Protein AF-A0A015LIG6-F1 (afdb_monomer)

Organism: Rhizophagus irregularis (strain DAOM 197198w) (NCBI:txid1432141)

Sequence (178 aa):
MSLPSVDDIKKGWKRDDIITFLQIEGLNLDLDKEDIGIIRNKKVSGKDFLSLTTEKLENYGLQPGPASRIAELVKEINGEQEQSISVESKNIYFQYYDSIVIPESYNSWTNFRELFSHFGTVFGLEGFIINYVFVIGKKKVDLTSKKDFIELVKQNRISVRNSVKILDVNGYGSHTEL

Structure (mmCIF, N/CA/C/O backbone):
data_AF-A0A015LIG6-F1
#
_entry.id   AF-A0A015LIG6-F1
#
loop_
_atom_site.group_PDB
_atom_site.id
_atom_site.type_symbol
_atom_site.label_atom_id
_atom_site.label_alt_id
_atom_site.label_comp_id
_atom_site.label_asym_id
_atom_site.label_entity_id
_atom_site.label_seq_id
_atom_site.pdbx_PDB_ins_code
_atom_site.Cartn_x
_atom_site.Cartn_y
_atom_site.Cartn_z
_atom_site.occupancy
_atom_site.B_iso_or_equiv
_atom_site.auth_seq_id
_atom_site.auth_comp_id
_atom_site.auth_asym_id
_atom_site.auth_atom_id
_atom_site.p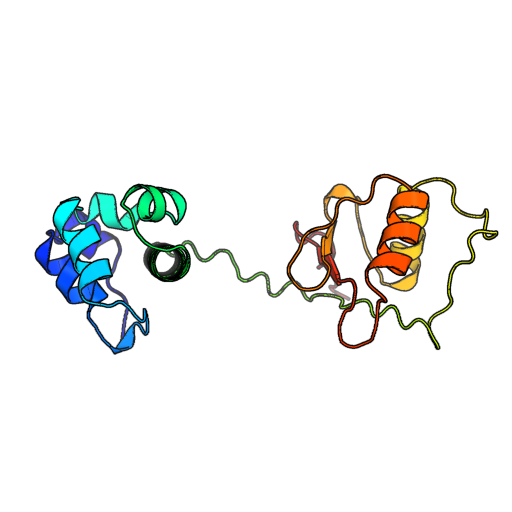dbx_PDB_model_num
ATOM 1 N N . MET A 1 1 ? -16.409 -13.174 -8.024 1.00 60.38 1 MET A N 1
ATOM 2 C CA . MET A 1 1 ? -17.327 -12.264 -7.304 1.00 60.38 1 MET A CA 1
ATOM 3 C C . MET A 1 1 ? -17.152 -10.872 -7.888 1.00 60.38 1 MET A C 1
ATOM 5 O O . MET A 1 1 ? -16.044 -10.573 -8.306 1.00 60.38 1 MET A O 1
ATOM 9 N N . SER A 1 2 ? -18.208 -10.063 -7.972 1.00 80.12 2 SER A N 1
ATOM 10 C CA . SER A 1 2 ? -18.113 -8.657 -8.389 1.00 80.12 2 SER A CA 1
ATOM 11 C C . SER A 1 2 ? -17.990 -7.748 -7.168 1.00 80.12 2 SER A C 1
ATOM 13 O O . SER A 1 2 ? -18.703 -7.960 -6.186 1.00 80.12 2 SER A O 1
ATOM 15 N N . LEU A 1 3 ? -17.123 -6.737 -7.239 1.00 90.12 3 LEU A N 1
ATOM 16 C CA . LEU A 1 3 ? -17.045 -5.703 -6.211 1.00 90.12 3 LEU A CA 1
ATOM 17 C C . LEU A 1 3 ? -18.316 -4.832 -6.206 1.00 90.12 3 LEU A C 1
ATOM 19 O O . LEU A 1 3 ? -18.928 -4.634 -7.260 1.00 90.12 3 LEU A O 1
ATOM 23 N N . PRO A 1 4 ? -18.736 -4.328 -5.033 1.00 91.75 4 PRO A N 1
ATOM 24 C CA . PRO A 1 4 ? -19.828 -3.361 -4.923 1.00 91.75 4 PRO A CA 1
ATOM 25 C C . PRO A 1 4 ? -19.457 -2.019 -5.567 1.00 91.75 4 PRO A C 1
ATOM 27 O O . PRO A 1 4 ? -18.284 -1.653 -5.632 1.00 91.75 4 PRO A O 1
ATOM 30 N N . SER A 1 5 ? -20.460 -1.248 -5.992 1.00 93.44 5 SER A N 1
ATOM 31 C CA . SER A 1 5 ? -20.213 0.105 -6.492 1.00 93.44 5 SER A CA 1
ATOM 32 C C . SER A 1 5 ? -19.936 1.090 -5.349 1.00 93.44 5 SER A C 1
ATOM 34 O O . SER A 1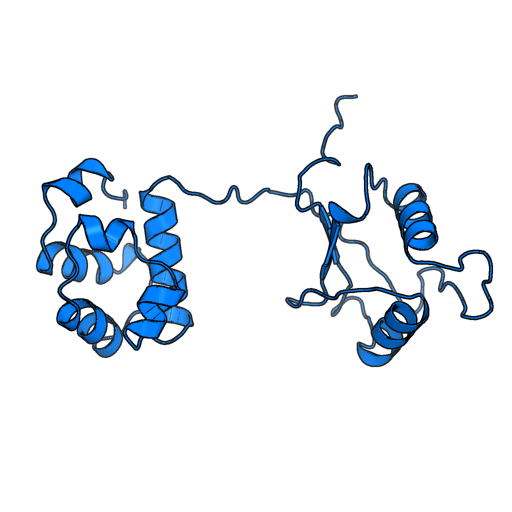 5 ? -20.445 0.952 -4.231 1.00 93.44 5 SER A O 1
ATOM 36 N N . VAL A 1 6 ? -19.170 2.142 -5.650 1.00 94.44 6 VAL A N 1
ATOM 37 C CA . VAL A 1 6 ? -18.902 3.253 -4.721 1.00 94.44 6 VAL A CA 1
ATOM 38 C C . VAL A 1 6 ? -20.202 3.885 -4.214 1.00 94.44 6 VAL A C 1
ATOM 40 O O . VAL A 1 6 ? -20.313 4.216 -3.032 1.00 94.44 6 VAL A O 1
ATOM 43 N N . ASP A 1 7 ? -21.200 4.047 -5.086 1.00 93.25 7 ASP A N 1
ATOM 44 C CA . ASP A 1 7 ? -22.492 4.634 -4.727 1.00 93.25 7 ASP A CA 1
ATOM 45 C C . ASP A 1 7 ? -23.264 3.773 -3.719 1.00 93.25 7 ASP A C 1
ATOM 47 O O . ASP A 1 7 ? -23.802 4.319 -2.747 1.00 93.25 7 ASP A O 1
ATOM 51 N N . ASP A 1 8 ? -23.266 2.448 -3.900 1.00 93.62 8 ASP A N 1
ATOM 52 C CA . ASP A 1 8 ? -23.931 1.509 -2.988 1.00 93.62 8 ASP A CA 1
ATOM 53 C C . ASP A 1 8 ? -23.300 1.554 -1.596 1.00 93.62 8 ASP A C 1
ATOM 55 O O . ASP A 1 8 ? -24.006 1.655 -0.588 1.00 93.62 8 ASP A O 1
ATOM 59 N N . ILE A 1 9 ? -21.965 1.568 -1.534 1.00 94.56 9 ILE A N 1
ATOM 60 C CA . ILE A 1 9 ? -21.232 1.675 -0.269 1.00 94.56 9 ILE A CA 1
ATOM 61 C C . ILE A 1 9 ? -21.524 3.018 0.403 1.00 94.56 9 ILE A C 1
ATOM 63 O O . ILE A 1 9 ? -21.902 3.082 1.575 1.00 94.56 9 ILE A O 1
ATOM 67 N N . LYS A 1 10 ? -21.377 4.118 -0.338 1.00 91.00 10 LYS A N 1
ATOM 68 C CA . LYS A 1 10 ? -21.471 5.481 0.198 1.00 91.00 10 LYS A CA 1
ATOM 69 C C . LYS A 1 10 ? -22.858 5.817 0.747 1.00 91.00 10 LYS A C 1
ATOM 71 O O . LYS A 1 10 ? -22.957 6.620 1.682 1.00 91.00 10 LYS A O 1
ATOM 76 N N . LYS A 1 11 ? -23.914 5.270 0.139 1.00 88.00 11 LYS A N 1
ATOM 77 C CA . LYS A 1 11 ? -25.316 5.554 0.490 1.00 88.00 11 LYS A CA 1
ATOM 78 C C . LYS A 1 11 ? -25.926 4.495 1.405 1.00 88.00 11 LYS A C 1
ATOM 80 O O . LYS A 1 11 ? -26.752 4.848 2.243 1.00 88.00 11 LYS A O 1
ATOM 85 N N . GLY A 1 12 ? -25.554 3.230 1.227 1.00 87.00 12 GLY A N 1
ATOM 86 C CA . GLY A 1 12 ? -26.249 2.099 1.838 1.00 87.00 12 GLY A CA 1
ATOM 87 C C . GLY A 1 12 ? -25.528 1.469 3.022 1.00 87.00 12 GLY A C 1
ATOM 88 O O . GLY A 1 12 ? -26.198 0.970 3.924 1.00 87.00 12 GLY A O 1
ATOM 89 N N . TRP A 1 13 ? -24.192 1.494 3.049 1.00 95.94 13 TRP A N 1
ATOM 90 C CA . TRP A 1 13 ? -23.455 0.650 3.987 1.00 95.94 13 TRP A CA 1
ATOM 91 C C . TRP A 1 13 ? -23.358 1.237 5.389 1.00 95.94 13 TRP A C 1
ATOM 93 O O . TRP A 1 13 ? -22.879 2.354 5.628 1.00 95.94 13 TRP A O 1
ATOM 103 N N . LYS A 1 14 ? -23.752 0.401 6.342 1.00 93.00 14 LYS A N 1
ATOM 104 C CA . LYS A 1 14 ? -23.513 0.551 7.770 1.00 93.00 14 LYS A CA 1
ATOM 105 C C . LYS A 1 14 ? -22.321 -0.312 8.175 1.00 93.00 14 LYS A C 1
ATOM 107 O O . LYS A 1 14 ? -21.756 -1.075 7.397 1.00 93.00 14 LYS A O 1
ATOM 112 N N . ARG A 1 15 ? -21.946 -0.195 9.446 1.00 93.31 15 ARG A N 1
ATOM 113 C CA . ARG A 1 15 ? -20.823 -0.935 10.029 1.00 93.31 15 ARG A CA 1
ATOM 114 C C . ARG A 1 15 ? -20.912 -2.441 9.776 1.00 93.31 15 ARG A C 1
ATOM 116 O O . ARG A 1 15 ? -19.912 -3.037 9.406 1.00 93.31 15 ARG A O 1
ATOM 123 N N . ASP A 1 16 ? -22.078 -3.046 9.989 1.00 94.88 16 ASP A N 1
ATOM 124 C CA . ASP A 1 16 ? -22.225 -4.499 9.852 1.00 94.88 16 ASP A CA 1
ATOM 125 C C . ASP A 1 16 ? -22.100 -4.961 8.392 1.00 94.88 16 ASP A C 1
ATOM 127 O O . ASP A 1 16 ? -21.577 -6.047 8.152 1.00 94.88 16 ASP A O 1
ATOM 131 N N . ASP A 1 17 ? -22.472 -4.114 7.426 1.00 96.06 17 ASP A N 1
ATOM 132 C CA . ASP A 1 17 ? -22.279 -4.384 5.996 1.00 96.06 17 ASP A CA 1
ATOM 133 C C . ASP A 1 17 ? -20.783 -4.425 5.647 1.00 96.06 17 ASP A C 1
ATOM 135 O O . ASP A 1 17 ? -20.326 -5.360 4.994 1.00 96.06 17 ASP A O 1
ATOM 139 N N . ILE A 1 18 ? -19.995 -3.477 6.174 1.00 96.62 18 ILE A N 1
ATOM 140 C CA . ILE A 1 18 ? -18.530 -3.443 6.003 1.00 96.62 18 ILE A CA 1
ATOM 141 C C . ILE A 1 18 ? -17.878 -4.688 6.608 1.00 96.62 18 ILE A C 1
ATOM 143 O O . ILE A 1 18 ? -17.029 -5.311 5.975 1.00 96.62 18 ILE A O 1
ATOM 147 N N . ILE A 1 19 ? -18.265 -5.063 7.832 1.00 97.06 19 ILE A N 1
ATOM 148 C CA . ILE A 1 19 ? -17.693 -6.240 8.499 1.00 97.06 19 ILE A CA 1
ATOM 149 C C . ILE A 1 19 ? -18.030 -7.515 7.728 1.00 97.06 19 ILE A C 1
ATOM 151 O O . ILE A 1 19 ? -17.143 -8.328 7.490 1.00 97.06 19 ILE A O 1
ATOM 155 N N . THR A 1 20 ? -19.284 -7.660 7.296 1.00 95.75 20 THR A N 1
ATOM 156 C CA . THR A 1 20 ? -19.722 -8.812 6.500 1.00 95.75 20 THR A CA 1
ATOM 157 C C . THR A 1 20 ? -18.947 -8.891 5.190 1.00 95.75 20 THR A C 1
ATOM 159 O O . THR A 1 20 ? -18.475 -9.962 4.825 1.00 95.75 20 THR A O 1
ATOM 162 N N . PHE A 1 21 ? -18.764 -7.756 4.512 1.00 95.81 21 PHE A N 1
ATOM 163 C CA . PHE A 1 21 ? -18.003 -7.685 3.273 1.00 95.81 21 PHE A CA 1
ATOM 164 C C . PHE A 1 21 ? -16.545 -8.118 3.459 1.00 95.81 21 PHE A C 1
ATOM 166 O O . PHE A 1 21 ? -16.087 -8.996 2.738 1.00 95.81 21 PHE A O 1
ATOM 173 N N . LEU A 1 22 ? -15.840 -7.582 4.460 1.00 95.38 22 LEU A N 1
ATOM 174 C CA . LEU A 1 22 ? -14.433 -7.919 4.730 1.00 95.38 22 LEU A CA 1
ATOM 175 C C . LEU A 1 22 ? -14.208 -9.393 5.113 1.00 95.38 22 LEU A C 1
ATOM 177 O O . LEU A 1 22 ? -13.085 -9.880 5.022 1.00 95.38 22 LEU A O 1
ATOM 181 N N . GLN A 1 23 ? -15.257 -10.102 5.536 1.00 93.88 23 GLN A N 1
ATOM 182 C CA . GLN A 1 23 ? -15.205 -11.524 5.892 1.00 93.88 23 GLN A CA 1
ATOM 183 C C . GLN A 1 23 ? -15.498 -12.465 4.718 1.00 93.88 23 GLN A C 1
ATOM 185 O O . GLN A 1 23 ? -15.468 -13.684 4.886 1.00 93.88 23 GLN A O 1
ATOM 190 N N . ILE A 1 24 ? -15.791 -11.935 3.5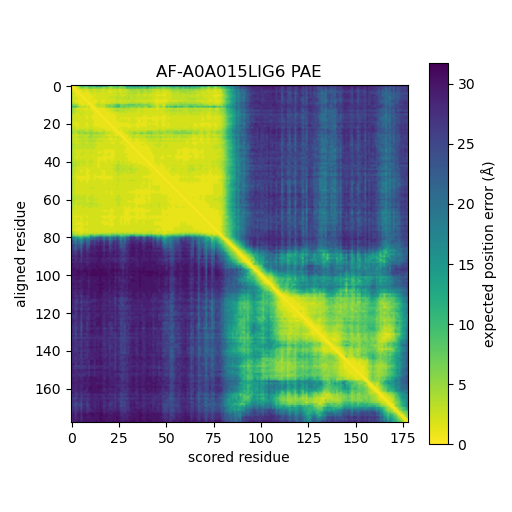31 1.00 92.44 24 ILE A N 1
ATOM 191 C CA . ILE A 1 24 ? -16.019 -12.758 2.348 1.00 92.44 24 ILE A CA 1
ATOM 192 C C . ILE A 1 24 ? -14.708 -13.439 1.932 1.00 92.44 24 ILE A C 1
ATOM 194 O O . ILE A 1 24 ? -13.755 -12.778 1.521 1.00 92.44 24 ILE A O 1
ATOM 198 N N . GLU A 1 25 ? -14.691 -14.775 1.943 1.00 81.00 25 GLU A N 1
ATOM 199 C CA . GLU A 1 25 ? -13.512 -15.585 1.586 1.00 81.00 25 GLU A CA 1
ATOM 200 C C . GLU A 1 25 ? -12.957 -15.262 0.190 1.00 81.00 25 GLU A C 1
ATOM 202 O O . GLU A 1 25 ? -11.747 -15.246 -0.021 1.00 81.00 25 GLU A O 1
ATOM 207 N N . GLY A 1 26 ? -13.836 -14.928 -0.761 1.00 82.69 26 GLY A N 1
ATOM 208 C CA . GLY A 1 26 ? -13.460 -14.575 -2.131 1.00 82.69 26 GLY A CA 1
ATOM 209 C C . GLY A 1 26 ? -12.620 -13.301 -2.278 1.00 82.69 26 GLY A C 1
ATOM 210 O O . GLY A 1 26 ? -12.094 -13.077 -3.365 1.00 82.69 26 GLY A O 1
ATOM 211 N N . LEU A 1 27 ? -12.483 -12.482 -1.228 1.00 86.75 27 LEU A N 1
ATOM 212 C CA . LEU A 1 27 ? -11.612 -11.299 -1.230 1.00 86.75 27 LEU A CA 1
ATOM 213 C C . LEU A 1 27 ? -10.155 -11.625 -0.869 1.00 86.75 27 LEU A C 1
ATOM 215 O O . LEU A 1 27 ? -9.285 -10.783 -1.062 1.00 86.75 27 LEU A O 1
ATOM 219 N N . ASN A 1 28 ? -9.880 -12.826 -0.340 1.00 88.12 28 ASN A N 1
ATOM 220 C CA . ASN A 1 28 ? -8.536 -13.293 0.020 1.00 88.12 28 ASN A CA 1
ATOM 221 C C . ASN A 1 28 ? -7.721 -12.293 0.877 1.00 88.12 28 ASN A C 1
ATOM 223 O O . ASN A 1 28 ? -6.514 -12.129 0.697 1.00 88.12 28 ASN A O 1
ATOM 227 N N . LEU A 1 29 ? -8.390 -11.602 1.809 1.00 90.31 29 LEU A N 1
ATOM 228 C CA . LEU A 1 29 ? -7.762 -10.586 2.664 1.00 90.31 29 LEU A CA 1
ATOM 229 C C . LEU A 1 29 ? -6.972 -11.175 3.837 1.00 90.31 29 LEU A C 1
ATOM 231 O O . LEU A 1 29 ? -6.204 -10.439 4.457 1.00 90.31 29 LEU A O 1
ATOM 235 N N . ASP A 1 30 ? -7.156 -12.470 4.131 1.00 91.69 30 ASP A N 1
ATOM 236 C CA . ASP A 1 30 ? -6.435 -13.190 5.190 1.00 91.69 30 ASP A CA 1
ATOM 237 C C . ASP A 1 30 ? -6.486 -12.415 6.524 1.00 91.69 30 ASP A C 1
ATOM 239 O O . ASP A 1 30 ? -5.465 -12.053 7.108 1.00 91.69 30 ASP A O 1
ATOM 243 N N . LEU A 1 31 ? -7.712 -12.059 6.928 1.00 93.12 31 LEU A N 1
ATOM 244 C CA . LEU A 1 31 ? -8.015 -11.332 8.162 1.00 93.12 31 LEU A CA 1
ATOM 245 C C . LEU A 1 31 ? -8.489 -12.312 9.225 1.00 93.12 31 LEU A C 1
ATOM 247 O O . LEU A 1 31 ? -9.350 -13.159 8.959 1.00 93.12 31 LEU A O 1
ATOM 251 N N . ASP A 1 32 ? -7.990 -12.155 10.443 1.00 94.44 32 ASP A N 1
ATOM 252 C CA . ASP A 1 32 ? -8.476 -12.922 11.580 1.00 94.44 32 ASP A CA 1
ATOM 253 C C . ASP A 1 32 ? -9.594 -12.188 12.352 1.00 94.44 32 ASP A C 1
ATOM 255 O O . ASP A 1 32 ? -10.128 -11.146 11.953 1.00 94.44 32 ASP A O 1
ATOM 259 N N . LYS A 1 33 ? -10.020 -12.773 13.476 1.00 95.81 33 LYS A N 1
ATOM 260 C CA . LYS A 1 33 ? -11.080 -12.191 14.313 1.00 95.81 33 LYS A CA 1
ATOM 261 C C . LYS A 1 33 ? -10.647 -10.895 15.000 1.00 95.81 33 LYS A C 1
ATOM 263 O O . LYS A 1 33 ? -11.511 -10.063 15.284 1.00 95.81 33 LYS A O 1
ATOM 268 N N . GLU A 1 34 ? -9.364 -10.745 15.307 1.00 96.69 34 GLU A N 1
ATOM 269 C CA . GLU A 1 34 ? -8.813 -9.556 15.951 1.00 96.69 34 GLU A CA 1
ATOM 270 C C . GLU A 1 34 ? -8.786 -8.388 14.963 1.00 96.69 34 GLU A C 1
ATOM 272 O O . GLU A 1 34 ? -9.317 -7.320 15.284 1.00 96.69 34 GLU A O 1
ATOM 277 N N . ASP A 1 35 ? -8.319 -8.625 13.734 1.00 97.12 35 ASP A N 1
ATOM 278 C CA . ASP A 1 35 ? -8.320 -7.639 12.647 1.00 97.12 35 ASP A CA 1
ATOM 279 C C . ASP A 1 35 ? -9.727 -7.061 12.416 1.00 97.12 35 ASP A C 1
ATOM 281 O O . ASP A 1 35 ? -9.951 -5.844 12.411 1.00 97.12 35 ASP A O 1
ATOM 285 N N . ILE A 1 36 ? -10.720 -7.948 12.298 1.00 97.56 36 ILE A N 1
ATOM 286 C CA . ILE A 1 36 ? -12.130 -7.572 12.138 1.00 97.56 36 ILE A CA 1
ATOM 287 C C . ILE A 1 36 ? -12.657 -6.829 13.377 1.00 97.56 36 ILE A C 1
ATOM 289 O O . ILE A 1 36 ? -13.438 -5.874 13.258 1.00 97.56 36 ILE A O 1
ATOM 293 N N . GLY A 1 37 ? -12.230 -7.236 14.575 1.00 97.50 37 GLY A N 1
ATOM 294 C CA . GLY A 1 37 ? -12.566 -6.579 15.837 1.00 97.50 37 GLY A CA 1
ATOM 295 C C . GLY A 1 37 ? -12.082 -5.129 15.893 1.00 97.50 37 GLY A C 1
ATOM 296 O O . GLY A 1 37 ? -12.839 -4.243 16.308 1.00 97.50 37 GLY A O 1
ATOM 297 N N . ILE A 1 38 ? -10.866 -4.863 15.408 1.00 97.50 38 ILE A N 1
ATOM 298 C CA . ILE A 1 38 ? -10.292 -3.514 15.327 1.00 97.50 38 ILE A CA 1
ATOM 299 C C . ILE A 1 38 ? -11.168 -2.617 14.445 1.00 97.50 38 ILE A C 1
ATOM 301 O O . ILE A 1 38 ? -11.604 -1.555 14.901 1.00 97.50 38 ILE A O 1
ATOM 305 N N . ILE A 1 39 ? -11.514 -3.057 13.229 1.00 96.88 39 ILE A N 1
ATOM 306 C CA . ILE A 1 39 ? -12.377 -2.285 12.314 1.00 96.88 39 ILE A CA 1
ATOM 307 C C . ILE A 1 39 ? -13.756 -2.023 12.933 1.00 96.88 39 ILE A C 1
ATOM 309 O O . ILE A 1 39 ? -14.251 -0.888 12.919 1.00 96.88 39 ILE A O 1
ATOM 313 N N . ARG A 1 40 ? -14.366 -3.048 13.543 1.00 96.44 40 ARG A N 1
ATOM 314 C CA . ARG A 1 40 ? -15.680 -2.940 14.198 1.00 96.44 40 ARG A CA 1
ATOM 315 C C . ARG A 1 40 ? -15.675 -1.874 15.298 1.00 96.44 40 ARG A C 1
ATOM 317 O O . ARG A 1 40 ? -16.609 -1.069 15.376 1.00 96.44 40 ARG A O 1
ATOM 324 N N . ASN A 1 41 ? -14.621 -1.825 16.111 1.00 96.88 41 ASN A N 1
ATOM 325 C CA . ASN A 1 41 ? -14.496 -0.8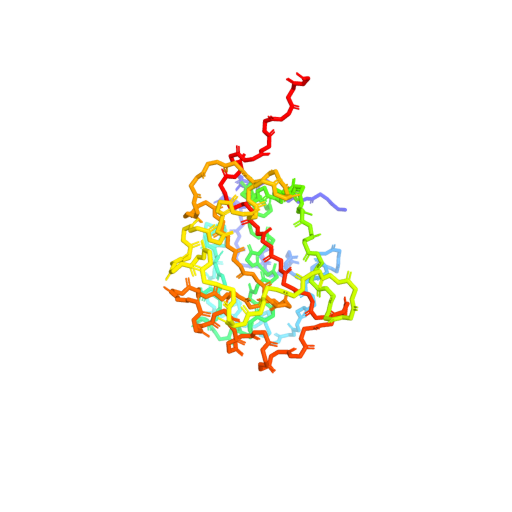90 17.233 1.00 96.88 41 ASN A CA 1
ATOM 326 C C . ASN A 1 41 ? -14.329 0.570 16.794 1.00 96.88 41 ASN A C 1
ATOM 328 O O . 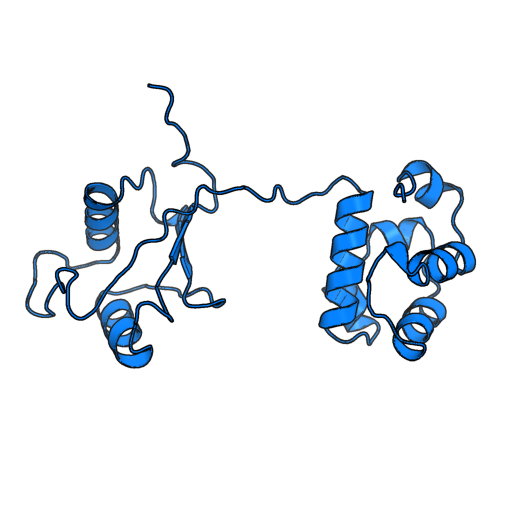ASN A 1 41 ? -14.744 1.478 17.517 1.00 96.88 41 ASN A O 1
ATOM 332 N N . LYS A 1 42 ? -13.786 0.810 15.596 1.00 96.12 42 LYS A N 1
ATOM 333 C CA . LYS A 1 42 ? -13.606 2.161 15.034 1.00 96.12 42 LYS A CA 1
ATOM 334 C C . LYS A 1 42 ? -14.876 2.747 14.430 1.00 96.12 42 LYS A C 1
ATOM 336 O O . LYS A 1 42 ? -14.899 3.921 14.082 1.00 96.12 42 LYS A O 1
ATOM 341 N N . LYS A 1 43 ? -15.957 1.964 14.383 1.00 94.31 43 LYS A N 1
ATOM 342 C CA . LYS A 1 43 ? -17.294 2.410 13.972 1.00 94.31 43 LYS A CA 1
ATOM 343 C C . LYS A 1 43 ? -17.343 3.030 12.566 1.00 94.31 43 LYS A C 1
ATOM 345 O O . LYS A 1 43 ? -18.166 3.909 12.332 1.00 94.31 43 LYS A O 1
ATOM 350 N N . VAL A 1 44 ? -16.516 2.518 11.658 1.00 93.38 44 VAL A N 1
ATOM 351 C CA . VAL A 1 44 ? -16.388 2.952 10.258 1.00 93.38 44 VAL A CA 1
ATOM 352 C C . VAL A 1 44 ? -17.752 2.917 9.547 1.00 93.38 44 VAL A C 1
ATOM 354 O O . VAL A 1 44 ? -18.457 1.906 9.612 1.00 93.38 44 VAL A O 1
ATOM 357 N N . SER A 1 45 ? -18.143 4.023 8.905 1.00 93.75 45 SER A N 1
ATOM 358 C CA . SER A 1 45 ? -19.298 4.097 7.994 1.00 93.75 45 SER A CA 1
ATOM 359 C C . SER A 1 45 ? -18.889 3.810 6.545 1.00 93.75 45 SER A C 1
ATOM 361 O O . SER A 1 45 ? -17.700 3.813 6.236 1.00 93.75 45 SER A O 1
ATOM 363 N N . GLY A 1 46 ? -19.842 3.612 5.625 1.00 94.19 46 GLY A N 1
ATOM 364 C CA . GLY A 1 46 ? -19.516 3.389 4.208 1.00 94.19 46 GLY A CA 1
ATOM 365 C C . GLY A 1 46 ? -18.639 4.493 3.599 1.00 94.19 46 GLY A C 1
ATOM 366 O O . GLY A 1 46 ? -17.691 4.210 2.874 1.00 94.19 46 GLY A O 1
ATOM 367 N N . LYS A 1 47 ? -18.879 5.761 3.961 1.00 94.19 47 LYS A N 1
ATOM 368 C CA . LYS A 1 47 ? -18.028 6.889 3.539 1.00 94.19 47 LYS A CA 1
ATOM 369 C C . LYS A 1 47 ? -16.614 6.800 4.104 1.00 94.19 47 LYS A C 1
ATOM 371 O O . LYS A 1 47 ? -15.660 7.073 3.384 1.00 94.19 47 LYS A O 1
ATOM 376 N N . ASP A 1 48 ? -16.490 6.433 5.376 1.00 95.38 48 ASP A N 1
ATOM 377 C CA . ASP A 1 48 ? -15.185 6.313 6.024 1.00 95.38 48 ASP A CA 1
ATOM 378 C C . ASP A 1 48 ? -14.391 5.156 5.413 1.00 95.38 48 ASP A C 1
ATOM 380 O O . ASP A 1 48 ? -13.201 5.322 5.153 1.00 95.38 48 ASP A O 1
ATOM 384 N N . PHE A 1 49 ? -15.067 4.036 5.123 1.00 97.44 49 PHE A N 1
ATOM 385 C CA . PHE A 1 49 ? -14.495 2.846 4.495 1.00 97.44 49 PHE A CA 1
ATOM 386 C C . PHE A 1 49 ? -13.813 3.176 3.165 1.00 97.44 49 PHE A C 1
ATOM 388 O O . PHE A 1 49 ? -12.644 2.854 2.988 1.00 97.44 49 PHE A O 1
ATOM 395 N N . LEU A 1 50 ? -14.496 3.918 2.289 1.00 96.44 50 LEU A N 1
ATOM 396 C CA . LEU A 1 50 ? -13.959 4.354 0.991 1.00 96.44 50 LEU A CA 1
ATOM 397 C C . LEU A 1 50 ? -12.761 5.318 1.103 1.00 96.44 50 LEU A C 1
ATOM 399 O O . LEU A 1 50 ? -12.146 5.649 0.096 1.00 96.44 50 LEU A O 1
ATOM 403 N N . SER A 1 51 ? -12.446 5.796 2.310 1.00 95.38 51 SER A N 1
ATOM 404 C CA . SER A 1 51 ? -11.329 6.708 2.590 1.00 95.38 51 SER A CA 1
ATOM 405 C C . SER A 1 51 ? -10.217 6.072 3.432 1.00 95.38 51 SER A C 1
ATOM 407 O O . SER A 1 51 ? -9.339 6.789 3.935 1.00 95.38 51 SER A O 1
ATOM 409 N N . LEU A 1 52 ? -10.289 4.760 3.678 1.00 96.62 52 LEU A N 1
ATOM 410 C CA . LEU A 1 52 ? -9.283 4.048 4.456 1.00 96.62 52 LEU A CA 1
ATOM 411 C C . LEU A 1 52 ? -7.974 3.969 3.675 1.00 96.62 52 LEU A C 1
ATOM 413 O O . LEU A 1 52 ? -7.938 3.649 2.494 1.00 96.62 52 LEU A O 1
ATOM 417 N N . THR A 1 53 ? -6.889 4.251 4.382 1.00 94.19 53 THR A N 1
ATOM 418 C CA . THR A 1 53 ? -5.518 4.126 3.896 1.00 94.19 53 THR A CA 1
ATOM 419 C C . THR A 1 53 ? -4.761 3.195 4.831 1.00 94.19 53 THR A C 1
ATOM 421 O O . THR A 1 53 ? -5.170 3.019 5.984 1.00 94.19 53 THR A O 1
ATOM 424 N N . THR A 1 54 ? -3.635 2.645 4.375 1.00 91.12 54 THR A N 1
ATOM 425 C CA . THR A 1 54 ? -2.755 1.819 5.216 1.00 91.12 54 THR A CA 1
ATOM 426 C C . THR A 1 54 ? -2.401 2.543 6.519 1.00 91.12 54 THR A C 1
ATOM 428 O O . THR A 1 54 ? -2.585 1.989 7.594 1.00 91.12 54 THR A O 1
ATOM 431 N N . GLU A 1 55 ? -2.037 3.829 6.445 1.00 92.88 55 GLU A N 1
ATOM 432 C CA . GLU A 1 55 ? -1.712 4.657 7.617 1.00 92.88 55 GLU A CA 1
ATOM 433 C C . GLU A 1 55 ? -2.884 4.784 8.609 1.00 92.88 55 GLU A C 1
ATOM 435 O O . GLU A 1 55 ? -2.699 4.646 9.818 1.00 92.88 55 GLU A O 1
ATOM 440 N N . LYS A 1 56 ? -4.115 5.028 8.134 1.00 96.50 56 LYS A N 1
ATOM 441 C CA . LYS A 1 56 ? -5.291 5.101 9.023 1.00 96.50 56 LYS A CA 1
ATOM 442 C C . LYS A 1 56 ? -5.548 3.767 9.720 1.00 96.50 56 LYS A C 1
ATOM 444 O O . LYS A 1 56 ? -5.902 3.756 10.895 1.00 96.50 56 LYS A O 1
ATOM 449 N N . LEU A 1 57 ? -5.384 2.666 8.993 1.00 97.94 57 LEU A N 1
ATOM 450 C CA . LEU A 1 57 ? -5.606 1.311 9.490 1.00 97.94 57 LEU A CA 1
ATOM 451 C C . LEU A 1 57 ? -4.542 0.906 10.520 1.00 97.94 57 LEU A C 1
ATOM 453 O O . LEU A 1 57 ? -4.889 0.381 11.578 1.00 97.94 57 LEU A O 1
ATOM 457 N N . GLU A 1 58 ? -3.276 1.241 10.284 1.00 96.00 58 GLU A N 1
ATOM 458 C CA . GLU A 1 58 ? -2.201 1.062 11.269 1.00 96.00 58 GLU A CA 1
ATOM 459 C C . GLU A 1 58 ? -2.443 1.915 12.523 1.00 96.00 58 GLU A C 1
ATOM 461 O O . GLU A 1 58 ? -2.378 1.408 13.643 1.00 96.00 58 GLU A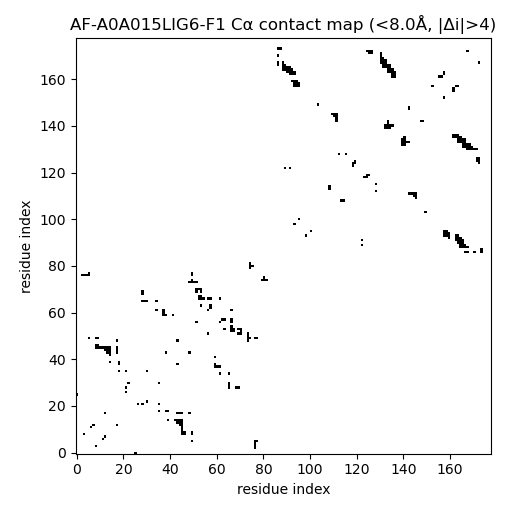 O 1
ATOM 466 N N . ASN A 1 59 ? -2.873 3.172 12.361 1.00 96.25 59 ASN A N 1
ATOM 467 C CA . ASN A 1 59 ? -3.293 4.034 13.476 1.00 96.25 59 ASN A CA 1
ATOM 468 C C . ASN A 1 59 ? -4.522 3.494 14.233 1.00 96.25 59 ASN A C 1
ATOM 470 O O . ASN A 1 59 ? -4.793 3.885 15.374 1.00 96.25 59 ASN A O 1
ATOM 474 N N . TYR A 1 60 ? -5.301 2.600 13.621 1.00 96.25 60 TYR A N 1
ATOM 475 C CA . TYR A 1 60 ? -6.386 1.898 14.301 1.00 96.25 60 TYR A CA 1
ATOM 476 C C . TYR A 1 60 ? -5.903 0.718 15.141 1.00 96.25 60 TYR A C 1
ATOM 478 O O . TYR A 1 60 ? -6.636 0.328 16.055 1.00 96.25 60 TYR A O 1
ATOM 486 N N . GLY A 1 61 ? -4.689 0.229 14.885 1.00 94.69 61 GLY A N 1
ATOM 487 C CA . GLY A 1 61 ? -4.058 -0.902 15.557 1.00 94.69 61 GLY A CA 1
ATOM 488 C C . GLY A 1 61 ? -3.872 -2.134 14.670 1.00 94.69 61 GLY A C 1
ATOM 489 O O . GLY A 1 61 ? -3.441 -3.161 15.185 1.00 94.69 61 GLY A O 1
ATOM 490 N N . LEU A 1 62 ? -4.201 -2.067 13.372 1.00 96.12 62 LEU A N 1
ATOM 491 C CA . LEU A 1 62 ? -3.956 -3.185 12.456 1.00 96.12 62 LEU A CA 1
ATOM 492 C C . LEU A 1 62 ? -2.464 -3.346 12.178 1.00 96.12 62 LEU A C 1
ATOM 494 O O . LEU A 1 62 ? -1.726 -2.368 12.063 1.00 96.12 62 LEU A O 1
ATOM 498 N N . GLN A 1 63 ? -2.039 -4.594 12.006 1.00 94.00 63 GLN A N 1
ATOM 499 C CA . GLN A 1 63 ? -0.698 -4.879 11.515 1.00 94.00 63 GLN A CA 1
ATOM 500 C C . GLN A 1 63 ? -0.554 -4.443 10.043 1.00 94.00 63 GLN A C 1
ATOM 502 O O . GLN A 1 63 ? -1.546 -4.447 9.303 1.00 94.00 63 GLN A O 1
ATOM 507 N N . PRO A 1 64 ? 0.672 -4.136 9.576 1.00 87.38 64 PRO A N 1
ATOM 508 C CA . PRO A 1 64 ? 0.899 -3.614 8.224 1.00 87.38 64 PRO A CA 1
ATOM 509 C C . PRO A 1 64 ? 0.332 -4.488 7.092 1.00 87.38 64 PRO A C 1
ATOM 511 O O . PRO A 1 64 ? -0.140 -3.970 6.084 1.00 87.38 64 PRO A O 1
ATOM 514 N N . GLY A 1 65 ? 0.340 -5.818 7.250 1.00 91.75 65 GLY A N 1
ATOM 515 C CA . GLY A 1 65 ? -0.186 -6.757 6.248 1.00 91.75 65 GLY A CA 1
ATOM 516 C C . GLY A 1 65 ? -1.699 -6.607 6.018 1.00 91.75 65 GLY A C 1
ATOM 517 O O . GLY A 1 65 ? -2.103 -6.208 4.923 1.00 91.75 65 GLY A O 1
ATOM 518 N N . PRO A 1 66 ? -2.539 -6.879 7.034 1.00 92.62 66 PRO A N 1
ATOM 519 C CA . PRO A 1 66 ? -3.978 -6.607 6.998 1.00 92.62 66 PRO A CA 1
ATOM 520 C C . PRO A 1 66 ? -4.329 -5.179 6.560 1.00 92.62 66 PRO A C 1
ATOM 522 O O . PRO A 1 66 ? -5.202 -4.993 5.711 1.00 92.62 66 PRO A O 1
ATOM 525 N N . ALA A 1 67 ? -3.615 -4.175 7.082 1.00 95.56 67 ALA A N 1
ATOM 526 C CA . ALA A 1 67 ? -3.825 -2.775 6.724 1.00 95.56 67 ALA A CA 1
ATOM 527 C C . ALA A 1 67 ? -3.617 -2.521 5.221 1.00 95.56 67 ALA A C 1
ATOM 529 O O . ALA A 1 67 ? -4.459 -1.892 4.580 1.00 95.56 67 ALA A O 1
ATOM 530 N N . SER A 1 68 ? -2.534 -3.054 4.648 1.00 92.25 68 SER A N 1
ATOM 531 C CA . SER A 1 68 ? -2.233 -2.914 3.221 1.00 92.25 68 SER A CA 1
ATOM 532 C C . SER A 1 68 ? -3.308 -3.558 2.347 1.00 92.25 68 SER A C 1
ATOM 534 O O . SER A 1 68 ? -3.803 -2.915 1.427 1.00 92.25 68 SER A O 1
ATOM 536 N N . ARG A 1 69 ? -3.723 -4.793 2.662 1.00 95.19 69 ARG A N 1
ATOM 537 C CA . ARG A 1 69 ? -4.713 -5.542 1.864 1.00 95.19 69 ARG A CA 1
ATOM 538 C C . ARG A 1 69 ? -6.082 -4.856 1.841 1.00 95.19 69 ARG A C 1
ATOM 540 O O . ARG A 1 69 ? -6.716 -4.774 0.794 1.00 95.19 69 ARG A O 1
ATOM 547 N N . ILE A 1 70 ? -6.526 -4.314 2.979 1.00 95.88 70 ILE A N 1
ATOM 548 C CA . ILE A 1 70 ? -7.787 -3.558 3.050 1.00 95.88 70 ILE A CA 1
ATOM 549 C C . ILE A 1 70 ? -7.679 -2.249 2.254 1.00 95.88 70 ILE A C 1
ATOM 551 O O . ILE A 1 70 ? -8.612 -1.900 1.534 1.00 95.88 70 ILE A O 1
ATOM 555 N N . ALA A 1 71 ? -6.561 -1.526 2.358 1.00 95.88 71 ALA A N 1
ATOM 556 C CA . ALA A 1 71 ? -6.367 -0.281 1.616 1.00 95.88 71 ALA A CA 1
ATOM 557 C C . ALA A 1 71 ? -6.315 -0.507 0.093 1.00 95.88 71 ALA A C 1
ATOM 559 O O . ALA A 1 71 ? -6.897 0.273 -0.660 1.00 95.88 71 ALA A O 1
ATOM 560 N N . GLU A 1 72 ? -5.669 -1.581 -0.365 1.00 89.56 72 GLU A N 1
ATOM 561 C CA . GLU A 1 72 ? -5.650 -1.975 -1.781 1.00 89.56 72 GLU A CA 1
ATOM 562 C C . GLU A 1 72 ? -7.049 -2.331 -2.296 1.00 89.56 72 GLU A C 1
ATOM 564 O O . GLU A 1 72 ? -7.439 -1.872 -3.367 1.00 89.56 72 GLU A O 1
ATOM 569 N N . LEU A 1 73 ? -7.846 -3.055 -1.506 1.00 94.06 73 LEU A N 1
ATOM 570 C CA . LEU A 1 73 ? -9.240 -3.342 -1.852 1.00 94.06 73 LEU A CA 1
ATOM 571 C C . LEU A 1 73 ? -10.082 -2.062 -1.975 1.00 94.06 73 LEU A C 1
ATOM 573 O O . LEU A 1 73 ? -10.894 -1.934 -2.890 1.00 94.06 73 LEU A O 1
ATOM 577 N N . VAL A 1 74 ? -9.900 -1.097 -1.069 1.00 95.44 74 VAL A N 1
ATOM 578 C CA . VAL A 1 74 ? -10.603 0.196 -1.134 1.00 95.44 74 VAL A CA 1
ATOM 579 C C . VAL A 1 74 ? -10.224 0.966 -2.399 1.00 95.44 74 VAL A C 1
ATOM 581 O O . VAL A 1 74 ? -11.109 1.491 -3.076 1.00 95.44 74 VAL A O 1
ATOM 584 N N . LYS A 1 75 ? -8.936 0.979 -2.759 1.00 90.25 75 LYS A N 1
ATOM 585 C CA . LYS A 1 75 ? -8.454 1.549 -4.024 1.00 90.25 75 LYS A CA 1
ATOM 586 C C . LYS A 1 75 ? -9.118 0.885 -5.233 1.00 90.25 75 LYS A C 1
ATOM 588 O O . LYS A 1 75 ? -9.616 1.581 -6.116 1.00 90.25 75 LYS A O 1
ATOM 593 N N . GLU A 1 76 ? -9.192 -0.447 -5.247 1.00 88.56 76 GLU A N 1
ATOM 594 C CA . GLU A 1 76 ? -9.840 -1.208 -6.322 1.00 88.56 76 GLU A CA 1
ATOM 595 C C . GLU A 1 76 ? -11.325 -0.840 -6.468 1.00 88.56 76 GLU A C 1
ATOM 597 O O . GLU A 1 76 ? -11.790 -0.560 -7.573 1.00 88.56 76 GLU A O 1
ATOM 602 N N . ILE A 1 77 ? -12.053 -0.750 -5.351 1.00 92.12 77 ILE A N 1
ATOM 603 C CA . ILE A 1 77 ? -13.467 -0.344 -5.314 1.00 92.12 77 ILE A CA 1
ATOM 604 C C . ILE A 1 77 ? -13.662 1.082 -5.838 1.00 92.12 77 ILE A C 1
ATOM 606 O O . ILE A 1 77 ? -14.608 1.339 -6.584 1.00 92.12 77 ILE A O 1
ATOM 610 N N . ASN A 1 78 ? -12.777 2.011 -5.468 1.00 90.56 78 ASN A N 1
ATOM 611 C CA . ASN A 1 78 ? -12.847 3.398 -5.928 1.00 90.56 78 ASN A CA 1
ATOM 612 C C . ASN A 1 78 ? -12.513 3.552 -7.421 1.00 90.56 78 ASN A C 1
ATOM 614 O O . ASN A 1 78 ? -12.636 4.652 -7.960 1.00 90.56 78 ASN A O 1
ATOM 618 N N . GLY A 1 79 ? -12.064 2.486 -8.093 1.00 85.12 79 GLY A N 1
ATOM 619 C CA . GLY A 1 79 ? -11.449 2.600 -9.414 1.00 85.12 79 GLY A CA 1
ATOM 620 C C . GLY A 1 79 ? -10.135 3.386 -9.372 1.00 85.12 79 GLY A C 1
ATOM 621 O O . GLY A 1 79 ? -9.591 3.731 -10.416 1.00 85.12 79 GLY A O 1
ATOM 622 N N . GLU A 1 80 ? -9.606 3.634 -8.170 1.00 74.94 80 GLU A N 1
ATOM 623 C CA . GLU A 1 80 ? -8.276 4.173 -7.900 1.00 74.94 80 GLU A CA 1
ATOM 624 C C . GLU A 1 80 ? -7.263 3.039 -7.986 1.00 74.94 80 GLU A C 1
ATOM 626 O O . GLU A 1 80 ? -6.407 2.864 -7.115 1.00 74.94 80 GLU A O 1
ATOM 631 N N . GLN A 1 81 ? -7.337 2.260 -9.065 1.00 56.22 81 GLN A N 1
ATOM 632 C CA . GLN A 1 81 ? -6.133 1.585 -9.476 1.00 56.22 81 GLN A CA 1
ATOM 633 C C . GLN A 1 81 ? -5.115 2.715 -9.660 1.00 56.22 81 GLN A C 1
ATOM 635 O O . GLN A 1 81 ? -5.216 3.522 -10.586 1.00 56.22 81 GLN A O 1
ATOM 640 N N . GLU A 1 82 ? -4.109 2.766 -8.773 1.00 47.31 82 GLU A N 1
ATOM 641 C CA . GLU A 1 82 ? -2.764 2.953 -9.289 1.00 47.31 82 GLU A CA 1
ATOM 642 C C . GLU A 1 82 ? -2.781 2.071 -10.512 1.00 47.31 82 GLU A C 1
ATOM 644 O O . GLU A 1 82 ? -2.988 0.859 -10.384 1.00 47.31 82 GLU A O 1
ATOM 649 N N . GLN A 1 83 ? -2.720 2.685 -11.695 1.00 39.41 83 GLN A N 1
ATOM 650 C CA . GLN A 1 83 ? -2.262 1.949 -12.841 1.00 39.41 83 GLN A CA 1
ATOM 651 C C . GLN A 1 83 ? -1.122 1.134 -12.249 1.00 39.41 83 GLN A C 1
ATOM 653 O O . GLN A 1 83 ? -0.131 1.692 -11.765 1.00 39.41 83 GLN A O 1
ATOM 658 N N . SER A 1 84 ? -1.287 -0.189 -12.211 1.00 40.03 84 SER A N 1
ATOM 659 C CA . SER A 1 84 ? -0.133 -0.999 -12.480 1.00 40.03 84 SER A CA 1
ATOM 660 C C . SER A 1 84 ? 0.246 -0.464 -13.843 1.00 40.03 84 SER A C 1
ATOM 662 O O . SER A 1 84 ? -0.295 -0.843 -14.876 1.00 40.03 84 SER A O 1
ATOM 664 N N . ILE A 1 85 ? 1.071 0.586 -13.832 1.00 40.56 85 ILE A N 1
ATOM 665 C CA . ILE A 1 85 ? 1.887 0.904 -14.952 1.00 40.56 85 ILE A CA 1
ATOM 666 C C . ILE A 1 85 ? 2.565 -0.452 -15.045 1.00 40.56 85 ILE A C 1
ATOM 668 O O . ILE A 1 85 ? 3.375 -0.828 -14.189 1.00 40.56 85 ILE A O 1
ATOM 672 N N . SER A 1 86 ? 2.154 -1.260 -16.020 1.00 41.28 86 SER A N 1
ATOM 673 C CA . SER A 1 86 ? 3.091 -2.151 -16.651 1.00 41.28 86 SER A CA 1
ATOM 674 C C . SER A 1 86 ? 4.112 -1.186 -17.230 1.00 41.28 86 SER A C 1
ATOM 676 O O . SER A 1 86 ? 4.101 -0.873 -18.417 1.00 41.28 86 SER A O 1
ATOM 678 N N . VAL A 1 87 ? 4.932 -0.598 -16.349 1.00 42.78 87 VAL A N 1
ATOM 679 C CA . VAL A 1 87 ? 6.162 0.018 -16.750 1.00 42.78 87 VAL A CA 1
ATOM 680 C C . VAL A 1 87 ? 6.807 -1.197 -17.331 1.00 42.78 87 VAL A C 1
ATOM 682 O O . VAL A 1 87 ? 6.992 -2.204 -16.632 1.00 42.78 87 VAL A O 1
ATOM 685 N N . GLU A 1 88 ? 7.007 -1.156 -18.633 1.00 42.12 88 GLU A N 1
ATOM 686 C CA . GLU A 1 88 ? 7.895 -2.076 -19.280 1.00 42.12 88 GLU A CA 1
ATOM 687 C C . GLU A 1 88 ? 9.231 -1.875 -18.562 1.00 42.12 88 GLU A C 1
ATOM 689 O O . GLU A 1 88 ? 9.990 -0.938 -18.799 1.00 42.12 88 GLU A O 1
ATOM 694 N N . SER A 1 89 ? 9.406 -2.644 -17.489 1.00 38.06 89 SER A N 1
ATOM 695 C CA . SER A 1 89 ? 10.495 -2.453 -16.562 1.00 38.06 89 SER A CA 1
ATOM 696 C C . SER A 1 89 ? 11.685 -2.996 -17.308 1.00 38.06 89 SER A C 1
ATOM 698 O O . SER A 1 89 ? 11.863 -4.210 -17.433 1.00 38.06 89 SER A O 1
ATOM 700 N N . LYS A 1 90 ? 12.483 -2.090 -17.873 1.00 42.53 90 LYS A N 1
ATOM 701 C CA . LYS A 1 90 ? 13.795 -2.449 -18.387 1.00 42.53 90 LYS A CA 1
ATOM 702 C C . LYS A 1 90 ? 14.617 -2.909 -17.188 1.00 42.53 90 LYS A C 1
ATOM 704 O O . LYS A 1 90 ? 15.222 -2.126 -16.460 1.00 42.53 90 LYS A O 1
ATOM 709 N N . ASN A 1 91 ? 14.566 -4.214 -16.936 1.00 36.97 91 ASN A N 1
ATOM 710 C CA . ASN A 1 91 ? 15.374 -4.868 -15.927 1.00 36.97 91 ASN A CA 1
ATOM 711 C C . ASN A 1 91 ? 16.816 -4.822 -16.423 1.00 36.97 91 ASN A C 1
ATOM 713 O O . ASN A 1 91 ? 17.208 -5.566 -17.318 1.00 36.97 91 ASN A O 1
ATOM 717 N N . ILE A 1 92 ? 17.597 -3.906 -15.862 1.00 46.12 92 ILE A N 1
ATOM 718 C CA . ILE A 1 92 ? 19.013 -3.797 -16.174 1.00 46.12 92 ILE A CA 1
ATOM 719 C C . ILE A 1 92 ? 19.763 -4.789 -15.292 1.00 46.12 92 ILE A C 1
ATOM 721 O O . ILE A 1 92 ? 19.823 -4.657 -14.072 1.00 46.12 92 ILE A O 1
ATOM 725 N N . TYR A 1 93 ? 20.342 -5.810 -15.910 1.00 38.91 93 TYR A N 1
ATOM 726 C CA . TYR A 1 93 ? 21.164 -6.781 -15.203 1.00 38.91 93 TYR A CA 1
ATOM 727 C C . TYR A 1 93 ? 22.605 -6.269 -15.126 1.00 38.91 93 TYR A C 1
ATOM 729 O O . TYR A 1 93 ? 23.288 -6.176 -16.139 1.00 38.91 93 TYR A O 1
ATOM 737 N N . PHE A 1 94 ? 23.087 -5.984 -13.916 1.00 42.53 94 PHE A N 1
ATOM 738 C CA . PHE A 1 94 ? 24.519 -5.847 -13.646 1.00 42.53 94 PHE A CA 1
ATOM 739 C C . PHE A 1 94 ? 25.053 -7.202 -13.175 1.00 42.53 94 PHE A C 1
ATOM 741 O O . PHE A 1 94 ? 24.794 -7.606 -12.040 1.00 42.53 94 PHE A O 1
ATOM 748 N N . GLN A 1 95 ? 25.768 -7.932 -14.034 1.00 37.59 95 GLN A N 1
ATOM 749 C CA . GLN A 1 95 ? 26.453 -9.167 -13.643 1.00 37.59 95 GLN A CA 1
ATOM 750 C C . GLN A 1 95 ? 27.934 -8.874 -13.393 1.00 37.59 95 GLN A C 1
ATOM 752 O O . GLN A 1 95 ? 28.658 -8.510 -14.309 1.00 37.59 95 GLN A O 1
ATOM 757 N N . TYR A 1 96 ? 28.397 -9.059 -12.154 1.00 36.69 96 TYR A N 1
ATOM 758 C CA . TYR A 1 96 ? 29.782 -8.782 -11.739 1.00 36.69 96 TYR A CA 1
ATOM 759 C C . TYR A 1 96 ? 30.853 -9.556 -12.534 1.00 36.69 96 TYR A C 1
ATOM 761 O O . TYR A 1 96 ? 31.994 -9.112 -12.592 1.00 36.69 96 TYR A O 1
ATOM 769 N N . TYR A 1 97 ? 30.502 -10.689 -13.152 1.00 36.31 97 TYR A N 1
ATOM 770 C CA . TYR A 1 97 ? 31.461 -11.516 -13.891 1.00 36.31 97 TYR A CA 1
ATOM 771 C C . TYR A 1 97 ? 31.441 -11.324 -15.419 1.00 36.31 97 TYR A C 1
ATOM 773 O O . TYR A 1 97 ? 32.477 -11.554 -16.027 1.00 36.31 97 TYR A O 1
ATOM 781 N N . ASP A 1 98 ? 30.345 -10.831 -16.020 1.00 35.00 98 ASP A N 1
ATOM 782 C CA . ASP A 1 98 ? 30.191 -10.746 -17.492 1.00 35.00 98 ASP A CA 1
ATOM 783 C C . ASP A 1 98 ? 29.604 -9.416 -18.015 1.00 35.00 98 ASP A C 1
ATOM 785 O O . ASP A 1 98 ? 29.465 -9.215 -19.221 1.00 35.00 98 ASP A O 1
ATOM 789 N N . SER A 1 99 ? 29.254 -8.468 -17.143 1.00 37.69 99 SER A N 1
ATOM 790 C CA . SER A 1 99 ? 28.875 -7.107 -17.540 1.00 37.69 99 SER A CA 1
ATOM 791 C C . SER A 1 99 ? 30.048 -6.172 -17.272 1.00 37.69 99 SER A C 1
ATOM 793 O O . SER A 1 99 ? 30.611 -6.201 -16.181 1.00 37.69 99 SER A O 1
ATOM 795 N N . ILE A 1 100 ? 30.420 -5.354 -18.261 1.00 41.25 100 ILE A N 1
ATOM 796 C CA . ILE A 1 100 ? 31.554 -4.419 -18.203 1.00 41.25 100 ILE A CA 1
ATOM 797 C C . ILE A 1 100 ? 31.494 -3.612 -16.898 1.00 41.25 100 ILE A C 1
ATOM 799 O O . ILE A 1 100 ? 30.681 -2.702 -16.736 1.00 41.25 100 ILE A O 1
ATOM 803 N N . VAL A 1 101 ? 32.355 -3.970 -15.947 1.00 41.38 101 VAL A N 1
ATOM 804 C CA . VAL A 1 101 ? 32.545 -3.223 -14.706 1.00 41.38 101 VAL A CA 1
ATOM 805 C C . VAL A 1 101 ? 33.201 -1.912 -15.094 1.00 41.38 101 VAL A C 1
ATOM 807 O O . VAL A 1 101 ? 34.278 -1.925 -15.680 1.00 41.38 101 VAL A O 1
ATOM 810 N N . ILE A 1 102 ? 32.574 -0.785 -14.765 1.00 45.88 102 ILE A N 1
ATOM 811 C CA . ILE A 1 102 ? 33.233 0.516 -14.855 1.00 45.88 102 ILE A CA 1
ATOM 812 C C . ILE A 1 102 ? 34.222 0.595 -13.679 1.00 45.88 102 ILE A C 1
ATOM 814 O O . ILE A 1 102 ? 33.767 0.700 -12.535 1.00 45.88 102 ILE A O 1
ATOM 818 N N . PRO A 1 103 ? 35.551 0.493 -13.889 1.00 43.22 103 PRO A N 1
ATOM 819 C CA . PRO A 1 103 ? 36.488 0.491 -12.773 1.00 43.22 103 PRO A CA 1
ATOM 820 C C . PRO A 1 103 ? 36.505 1.850 -12.061 1.00 43.22 103 PRO A C 1
ATOM 822 O O . PRO A 1 103 ? 36.157 2.881 -12.629 1.00 43.22 103 PRO A O 1
ATOM 825 N N . GLU A 1 104 ? 36.945 1.883 -10.802 1.00 43.59 104 GLU A N 1
ATOM 826 C CA . GLU A 1 104 ? 37.062 3.133 -10.032 1.00 43.59 104 GLU A CA 1
ATOM 827 C C . GLU A 1 104 ? 38.005 4.138 -10.722 1.00 43.59 104 GLU A C 1
ATOM 829 O O . GLU A 1 104 ? 37.727 5.341 -10.748 1.00 43.59 104 GLU A O 1
ATOM 834 N N . SER A 1 105 ? 39.035 3.609 -11.395 1.00 45.09 105 SER A N 1
ATOM 835 C CA . SER A 1 105 ? 39.965 4.327 -12.271 1.00 45.09 105 SER A CA 1
ATOM 836 C C . SER A 1 105 ? 39.341 4.857 -13.565 1.00 45.09 105 SER A C 1
ATOM 838 O O . SER A 1 105 ? 39.966 5.679 -14.228 1.00 45.09 105 SER A O 1
ATOM 840 N N . TYR A 1 106 ? 38.124 4.433 -13.925 1.00 49.22 106 TYR A N 1
ATOM 841 C CA . TYR A 1 106 ? 37.374 4.971 -15.056 1.00 49.22 106 TYR A CA 1
ATOM 842 C C . TYR A 1 106 ? 36.858 6.363 -14.695 1.00 49.22 106 TYR A C 1
ATOM 844 O O . TYR A 1 106 ? 35.865 6.563 -13.990 1.00 49.22 106 TYR A O 1
ATOM 852 N N . ASN A 1 107 ? 37.612 7.343 -15.146 1.00 52.75 107 ASN A N 1
ATOM 853 C CA . ASN A 1 107 ? 37.494 8.769 -14.885 1.00 52.75 107 ASN A CA 1
ATOM 854 C C . ASN A 1 107 ? 36.642 9.497 -15.936 1.00 52.75 107 ASN A C 1
ATOM 856 O O . ASN A 1 107 ? 36.571 10.721 -15.921 1.00 52.75 107 ASN A O 1
ATOM 860 N N . SER A 1 108 ? 35.956 8.757 -16.812 1.00 57.62 108 SER A N 1
ATOM 861 C CA . SER A 1 108 ? 35.065 9.332 -17.824 1.00 57.62 108 SER A CA 1
ATOM 862 C C . SER A 1 108 ? 33.777 9.915 -17.242 1.00 57.62 108 SER A C 1
ATOM 864 O O . SER A 1 108 ? 33.058 10.595 -17.968 1.00 57.62 108 SER A O 1
ATOM 866 N N . TRP A 1 109 ? 33.458 9.608 -15.976 1.00 55.00 109 TRP A N 1
ATOM 867 C CA . TRP A 1 109 ? 32.333 10.211 -15.280 1.00 55.00 109 TRP A CA 1
ATOM 868 C C . TRP A 1 109 ? 32.690 10.639 -13.856 1.00 55.00 109 TRP A C 1
ATOM 870 O O . TRP A 1 109 ? 33.275 9.887 -13.069 1.00 55.00 109 TRP A O 1
ATOM 880 N N . THR A 1 110 ? 32.331 11.874 -13.532 1.00 55.91 110 THR A N 1
ATOM 881 C CA . THR A 1 110 ? 32.615 12.549 -12.259 1.00 55.91 110 THR A CA 1
ATOM 882 C C . THR A 1 110 ? 31.365 12.716 -11.403 1.00 55.91 110 THR A C 1
ATOM 884 O O . THR A 1 110 ? 31.463 12.951 -10.200 1.00 55.91 110 THR A O 1
ATOM 887 N N . ASN A 1 111 ? 30.183 12.571 -12.004 1.00 59.22 111 ASN A N 1
ATOM 888 C CA . ASN A 1 111 ? 28.907 12.799 -11.343 1.00 59.22 111 ASN A CA 1
ATOM 889 C C . ASN A 1 111 ? 27.809 11.866 -11.874 1.00 59.22 111 ASN A C 1
ATOM 891 O O . ASN A 1 111 ? 27.902 11.278 -12.950 1.00 59.22 111 ASN A O 1
ATOM 895 N N . PHE A 1 112 ? 26.740 11.745 -11.095 1.00 60.34 112 PHE A N 1
ATOM 896 C CA . PHE A 1 112 ? 25.650 10.807 -11.349 1.00 60.34 112 PHE A CA 1
ATOM 897 C C . PHE A 1 112 ? 24.878 11.080 -12.655 1.00 60.34 112 PHE A C 1
ATOM 899 O O . PHE A 1 112 ? 24.343 10.152 -13.258 1.00 60.34 112 PHE A O 1
ATOM 906 N N . ARG A 1 113 ? 24.877 12.326 -13.151 1.00 65.75 113 ARG A N 1
ATOM 907 C CA . ARG A 1 113 ? 24.272 12.674 -14.447 1.00 65.75 113 ARG A CA 1
ATOM 908 C C . ARG A 1 113 ? 25.018 12.010 -15.604 1.00 65.75 113 ARG A C 1
ATOM 910 O O . ARG A 1 113 ? 24.372 11.505 -16.510 1.00 65.75 113 ARG A O 1
ATOM 917 N N . GLU A 1 114 ? 26.345 11.975 -15.572 1.00 66.56 114 GLU A N 1
ATOM 918 C CA . GLU A 1 114 ? 27.148 11.319 -16.616 1.00 66.56 114 GLU A CA 1
ATOM 919 C C . GLU A 1 114 ? 26.956 9.794 -16.618 1.00 66.56 114 GLU A C 1
ATOM 921 O O . GLU A 1 114 ? 26.870 9.188 -17.687 1.00 66.56 114 GLU A O 1
ATOM 926 N N . LEU A 1 115 ? 26.790 9.180 -15.439 1.00 70.88 115 LEU A N 1
ATOM 927 C CA . LEU A 1 115 ? 26.394 7.771 -15.324 1.00 70.88 115 LEU A CA 1
ATOM 928 C C . LEU A 1 115 ? 25.013 7.523 -15.940 1.00 70.88 115 LEU A C 1
ATOM 930 O O . LEU A 1 115 ? 24.836 6.570 -16.695 1.00 70.88 115 LEU A O 1
ATOM 934 N N . PHE A 1 116 ? 24.045 8.392 -15.647 1.00 69.88 116 PHE A N 1
ATOM 935 C CA . PHE A 1 116 ? 22.710 8.290 -16.224 1.00 69.88 116 PHE A CA 1
ATOM 936 C C . PHE A 1 116 ? 22.721 8.474 -17.743 1.00 69.88 116 PHE A C 1
ATOM 938 O O . PHE A 1 116 ? 22.062 7.707 -18.432 1.00 69.88 116 PHE A O 1
ATOM 945 N N . SER A 1 117 ? 23.515 9.403 -18.285 1.00 70.25 117 SER A N 1
ATOM 946 C CA . SER A 1 117 ? 23.703 9.526 -19.737 1.00 70.25 117 SER A CA 1
ATOM 947 C C . SER A 1 117 ? 24.263 8.241 -20.348 1.00 70.2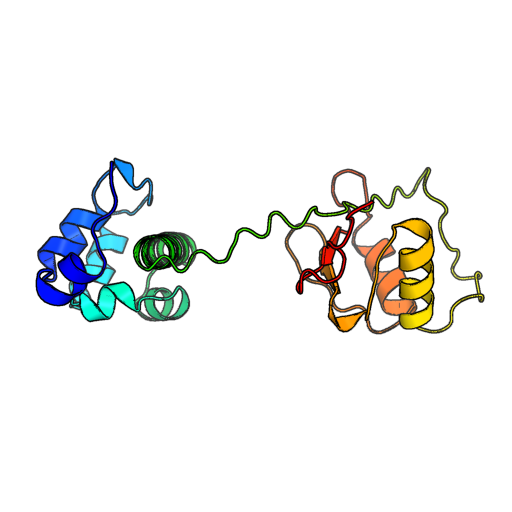5 117 SER A C 1
ATOM 949 O O . SER A 1 117 ? 23.806 7.815 -21.405 1.00 70.25 117 SER A O 1
ATOM 951 N N . HIS A 1 118 ? 25.210 7.582 -19.671 1.00 69.81 118 HIS A N 1
ATOM 952 C CA . HIS A 1 118 ? 25.721 6.286 -20.113 1.00 69.81 118 HIS A CA 1
ATOM 953 C C . HIS A 1 118 ? 24.632 5.202 -20.085 1.00 69.81 118 HIS A C 1
ATOM 955 O O . HIS A 1 118 ? 24.495 4.444 -21.043 1.00 69.81 118 HIS A O 1
ATOM 961 N N . PHE A 1 119 ? 23.810 5.161 -19.032 1.00 70.75 119 PHE A N 1
ATOM 962 C CA . PHE A 1 119 ? 22.649 4.269 -18.972 1.00 70.75 119 PHE A CA 1
ATOM 963 C C . PHE A 1 119 ? 21.614 4.586 -20.054 1.00 70.75 119 PHE A C 1
ATOM 965 O O . PHE A 1 119 ? 21.048 3.660 -20.626 1.00 70.75 119 PHE A O 1
ATOM 972 N N . GLY A 1 120 ? 21.417 5.861 -20.387 1.00 67.81 120 GLY A N 1
ATOM 973 C CA . GLY A 1 120 ? 20.606 6.309 -21.515 1.00 67.81 120 GLY A CA 1
ATOM 974 C C . GLY A 1 120 ? 21.072 5.689 -22.826 1.00 67.81 120 GLY A C 1
ATOM 975 O O . GLY A 1 120 ? 20.287 5.030 -23.499 1.00 67.81 120 GLY A O 1
ATOM 976 N N . THR A 1 121 ? 22.365 5.796 -23.136 1.00 65.50 121 THR A N 1
ATOM 977 C CA . THR A 1 121 ? 22.944 5.216 -24.357 1.00 65.50 121 THR A CA 1
ATOM 978 C C . THR A 1 121 ? 22.852 3.690 -24.396 1.00 65.50 121 THR A C 1
ATOM 980 O O . THR A 1 121 ? 22.564 3.122 -25.445 1.00 65.50 121 THR A O 1
ATOM 983 N N . VAL A 1 122 ? 23.117 3.011 -23.276 1.00 58.81 122 VAL A N 1
ATOM 984 C CA . VAL A 1 122 ? 23.196 1.539 -23.242 1.00 58.81 122 VAL A CA 1
ATOM 985 C C . VAL A 1 122 ? 21.814 0.887 -23.150 1.00 58.81 122 VAL A C 1
ATOM 987 O O . VAL A 1 122 ? 21.594 -0.165 -23.745 1.00 58.81 122 VAL A O 1
ATOM 990 N N . PHE A 1 123 ? 20.879 1.492 -22.416 1.00 61.69 123 PHE A N 1
ATOM 991 C CA . PHE A 1 123 ? 19.575 0.896 -22.102 1.00 61.69 123 PHE A CA 1
ATOM 992 C C . PHE A 1 123 ? 18.392 1.625 -22.751 1.00 61.69 123 PHE A C 1
ATOM 994 O O . PHE A 1 123 ? 17.246 1.203 -22.582 1.00 61.69 123 PHE A O 1
ATOM 1001 N N . GLY A 1 124 ? 18.637 2.699 -23.505 1.00 67.44 124 GLY A N 1
ATOM 1002 C CA . GLY A 1 124 ? 17.585 3.524 -24.100 1.00 67.44 124 GLY A CA 1
ATOM 1003 C C . GLY A 1 124 ? 16.703 4.155 -23.026 1.00 67.44 124 GLY A C 1
ATOM 1004 O O . GLY A 1 124 ? 15.487 3.969 -23.055 1.00 67.44 124 GLY A O 1
ATOM 1005 N N . LEU A 1 125 ? 17.325 4.773 -22.015 1.00 70.62 125 LEU A N 1
ATOM 1006 C CA . LEU A 1 125 ? 16.618 5.621 -21.050 1.00 70.62 125 LEU A CA 1
ATOM 1007 C C . LEU A 1 125 ? 16.504 7.029 -21.634 1.00 70.62 125 LEU A C 1
ATOM 1009 O O . LEU A 1 125 ? 17.496 7.586 -22.107 1.00 70.62 125 LEU A O 1
ATOM 1013 N N . GLU A 1 126 ? 15.314 7.613 -21.554 1.00 70.75 126 GLU A N 1
ATOM 1014 C CA . GLU A 1 126 ? 14.998 8.920 -22.133 1.00 70.75 126 GLU A CA 1
ATOM 1015 C C . GLU A 1 126 ? 14.558 9.931 -21.065 1.00 70.75 126 GLU A C 1
ATOM 1017 O O . GLU A 1 126 ? 13.985 9.582 -20.033 1.00 70.75 126 GLU A O 1
ATOM 1022 N N . GLY A 1 127 ? 14.818 11.218 -21.291 1.00 73.69 127 GLY A N 1
ATOM 1023 C CA . GLY A 1 127 ? 14.409 12.284 -20.371 1.00 73.69 127 GLY A CA 1
ATOM 1024 C C . GLY A 1 127 ? 15.355 12.500 -19.184 1.00 73.69 127 GLY A C 1
ATOM 1025 O O . GLY A 1 127 ? 16.564 12.284 -19.267 1.00 73.69 127 GLY A O 1
ATOM 1026 N N . PHE A 1 128 ? 14.820 13.027 -18.078 1.00 69.19 128 PHE A N 1
ATOM 1027 C CA . PHE A 1 128 ? 15.623 13.456 -16.931 1.00 69.19 128 PHE A CA 1
ATOM 1028 C C . PHE A 1 128 ? 15.752 12.362 -15.875 1.00 69.19 128 PHE A C 1
ATOM 1030 O O . PHE A 1 128 ? 14.792 11.668 -15.567 1.00 69.19 128 PHE A O 1
ATOM 1037 N N . ILE A 1 129 ? 16.912 12.300 -15.222 1.00 67.00 129 ILE A N 1
ATOM 1038 C CA . ILE A 1 129 ? 17.216 11.346 -14.145 1.00 67.00 129 ILE A CA 1
ATOM 1039 C C . ILE A 1 129 ? 16.193 11.333 -12.999 1.00 67.00 129 ILE A C 1
ATOM 1041 O O . ILE A 1 129 ? 15.968 10.294 -12.395 1.00 67.00 129 ILE A O 1
ATOM 1045 N N . ILE A 1 130 ? 15.542 12.469 -12.724 1.00 65.62 130 ILE A N 1
ATOM 1046 C CA . ILE A 1 130 ? 14.494 12.596 -11.697 1.00 65.62 130 ILE A CA 1
ATOM 1047 C C . ILE A 1 130 ? 13.242 11.764 -12.006 1.00 65.62 130 ILE A C 1
ATOM 1049 O O . ILE A 1 130 ? 12.440 11.520 -11.111 1.00 65.62 130 ILE A O 1
ATOM 1053 N N . ASN A 1 131 ? 13.084 11.325 -13.257 1.00 70.06 131 ASN A N 1
ATOM 1054 C CA . ASN A 1 131 ? 12.009 10.438 -13.694 1.00 70.06 131 ASN A CA 1
ATOM 1055 C C . ASN A 1 131 ? 12.331 8.965 -13.437 1.00 70.06 131 ASN A C 1
ATOM 1057 O O . ASN A 1 131 ? 11.509 8.106 -13.731 1.00 70.06 131 ASN A O 1
ATOM 1061 N N . TYR A 1 132 ? 13.515 8.668 -12.899 1.00 69.12 132 TYR A N 1
ATOM 1062 C CA . TYR A 1 132 ? 13.985 7.312 -12.692 1.00 69.12 132 TYR A CA 1
ATOM 1063 C C . TYR A 1 132 ? 14.298 7.055 -11.225 1.00 69.12 132 TYR A C 1
ATOM 1065 O O . TYR A 1 132 ? 14.912 7.872 -10.537 1.00 69.12 132 TYR A O 1
ATOM 1073 N N . VAL A 1 133 ? 13.904 5.878 -10.747 1.00 68.12 133 VAL A N 1
ATOM 1074 C CA . VAL A 1 133 ? 14.200 5.413 -9.393 1.00 68.12 133 VAL A CA 1
ATOM 1075 C C . VAL A 1 133 ? 15.027 4.140 -9.448 1.00 68.12 133 VAL A C 1
ATOM 1077 O O . VAL A 1 133 ? 14.698 3.191 -10.157 1.00 68.12 133 VAL A O 1
ATOM 1080 N N . PHE A 1 134 ? 16.093 4.110 -8.652 1.00 69.38 134 PHE A N 1
ATOM 1081 C CA . PHE A 1 134 ? 16.934 2.935 -8.477 1.00 69.38 134 PHE A CA 1
ATOM 1082 C C . PHE A 1 134 ? 16.393 2.080 -7.335 1.00 69.38 134 PHE A C 1
ATOM 1084 O O . PHE A 1 134 ? 16.133 2.574 -6.236 1.00 69.38 134 PHE A O 1
ATOM 1091 N N . VAL A 1 135 ? 16.230 0.786 -7.588 1.00 61.75 135 VAL A N 1
ATOM 1092 C CA . VAL A 1 135 ? 15.692 -0.175 -6.622 1.00 61.75 135 VAL A CA 1
ATOM 1093 C C . VAL A 1 135 ? 16.601 -1.394 -6.543 1.00 61.75 135 VAL A C 1
ATOM 1095 O O . VAL A 1 135 ? 16.999 -1.941 -7.566 1.00 61.75 135 VAL A O 1
ATOM 1098 N N . ILE A 1 136 ? 16.902 -1.858 -5.331 1.00 60.09 136 ILE A N 1
ATOM 1099 C CA . ILE A 1 136 ? 17.589 -3.137 -5.090 1.00 60.09 136 ILE A CA 1
ATOM 1100 C C . ILE A 1 136 ? 16.677 -4.027 -4.261 1.00 60.09 136 ILE A C 1
ATOM 1102 O O . ILE A 1 136 ? 16.237 -3.653 -3.169 1.00 60.09 136 ILE A O 1
ATOM 1106 N N . GLY A 1 137 ? 16.358 -5.209 -4.787 1.00 61.75 137 GLY A N 1
ATOM 1107 C CA . GLY A 1 137 ? 15.320 -6.059 -4.212 1.00 61.75 137 GLY A CA 1
ATOM 1108 C C . GLY A 1 137 ? 13.974 -5.325 -4.178 1.00 61.75 137 GLY A C 1
ATOM 1109 O O . GLY A 1 137 ? 13.330 -5.176 -5.213 1.00 61.75 137 GLY A O 1
ATOM 1110 N N . LYS A 1 138 ? 13.565 -4.862 -2.986 1.00 61.91 138 LYS A N 1
ATOM 1111 C CA . LYS A 1 138 ? 12.349 -4.054 -2.747 1.00 61.91 138 LYS A CA 1
ATOM 1112 C C . LYS A 1 138 ? 12.633 -2.662 -2.160 1.00 61.91 138 LYS A C 1
ATOM 1114 O O . LYS A 1 138 ? 11.705 -1.975 -1.749 1.00 61.91 138 LYS A O 1
ATOM 1119 N N . LYS A 1 139 ? 13.903 -2.259 -2.049 1.00 59.38 139 LYS A N 1
ATOM 1120 C CA . LYS A 1 139 ? 14.296 -0.996 -1.410 1.00 59.38 139 LYS A CA 1
ATOM 1121 C C . LYS A 1 139 ? 14.721 0.024 -2.456 1.00 59.38 139 LYS A C 1
ATOM 1123 O O . LYS A 1 139 ? 15.580 -0.274 -3.284 1.00 59.38 139 LYS A O 1
ATOM 1128 N N . LYS A 1 140 ? 14.145 1.226 -2.381 1.00 69.50 140 LYS A N 1
ATOM 1129 C CA . LYS A 1 140 ? 14.639 2.397 -3.107 1.00 69.50 140 LYS A CA 1
ATOM 1130 C C . LYS A 1 140 ? 16.039 2.745 -2.606 1.00 69.50 140 LYS A C 1
ATOM 1132 O O . LYS A 1 140 ? 16.297 2.672 -1.404 1.00 69.50 140 LYS A O 1
ATOM 1137 N N . VAL A 1 141 ? 16.915 3.136 -3.523 1.00 68.31 141 VAL A N 1
ATOM 1138 C CA . VAL A 1 141 ? 18.232 3.662 -3.184 1.00 68.31 141 VAL A CA 1
ATOM 1139 C C . VAL A 1 141 ? 18.412 5.036 -3.807 1.00 68.31 141 VAL A C 1
ATOM 1141 O O . VAL A 1 141 ? 18.242 5.203 -5.014 1.00 68.31 141 VAL A O 1
ATOM 1144 N N . ASP A 1 142 ? 18.785 6.002 -2.975 1.00 67.50 142 ASP A N 1
ATOM 1145 C CA . ASP A 1 142 ? 19.243 7.302 -3.437 1.00 67.50 142 ASP A CA 1
ATOM 1146 C C . ASP A 1 142 ? 20.747 7.234 -3.713 1.00 67.50 142 ASP A C 1
ATOM 1148 O O . ASP A 1 142 ? 21.552 6.866 -2.858 1.00 67.50 142 ASP A O 1
ATOM 1152 N N . LEU A 1 143 ? 21.115 7.565 -4.945 1.00 67.94 143 LEU A N 1
ATOM 1153 C CA . LEU A 1 143 ? 22.493 7.627 -5.405 1.00 67.94 143 LEU A CA 1
ATOM 1154 C C . LEU A 1 143 ? 22.825 9.095 -5.653 1.00 67.94 143 LEU A C 1
ATOM 1156 O O . LEU A 1 143 ? 22.308 9.697 -6.592 1.00 67.94 143 LEU A O 1
ATOM 1160 N N . THR A 1 144 ? 23.664 9.686 -4.803 1.00 65.88 144 THR A N 1
ATOM 1161 C CA . THR A 1 144 ? 24.026 11.110 -4.912 1.00 65.88 144 THR A CA 1
ATOM 1162 C C . THR A 1 144 ? 25.443 11.313 -5.437 1.00 65.88 144 THR A C 1
ATOM 1164 O O . THR A 1 144 ? 25.778 12.394 -5.923 1.00 65.88 144 THR A O 1
ATOM 1167 N N . SER A 1 145 ? 26.275 10.265 -5.411 1.00 62.16 145 SER A N 1
ATOM 1168 C CA . SER A 1 145 ? 27.661 10.318 -5.869 1.00 62.16 145 SER A CA 1
ATOM 1169 C C . SER A 1 145 ? 28.148 9.011 -6.518 1.00 62.16 145 SER A C 1
ATOM 1171 O O . SER A 1 145 ? 27.579 7.934 -6.328 1.00 62.16 145 SER A O 1
ATOM 1173 N N . LYS A 1 146 ? 29.266 9.091 -7.257 1.00 63.47 146 LYS A N 1
ATOM 1174 C CA . LYS A 1 146 ? 29.996 7.912 -7.764 1.00 63.47 146 LYS A CA 1
ATOM 1175 C C . LYS A 1 146 ? 30.421 6.971 -6.631 1.00 63.47 146 LYS A C 1
ATOM 1177 O O . LYS A 1 146 ? 30.392 5.754 -6.805 1.00 63.47 146 LYS A O 1
ATOM 1182 N N . LYS A 1 147 ? 30.789 7.528 -5.472 1.00 68.38 147 LYS A N 1
ATOM 1183 C CA . LYS A 1 147 ? 31.169 6.755 -4.287 1.00 68.38 147 LYS A CA 1
ATOM 1184 C C . LYS A 1 147 ? 29.979 5.955 -3.758 1.00 68.38 147 LYS A C 1
ATOM 1186 O O . LYS A 1 147 ? 30.145 4.765 -3.514 1.00 68.38 147 LYS A O 1
ATOM 1191 N N . ASP A 1 148 ? 28.800 6.572 -3.673 1.00 70.38 148 ASP A N 1
ATOM 1192 C CA . ASP A 1 148 ? 27.570 5.921 -3.198 1.00 70.38 148 ASP A CA 1
ATOM 1193 C C . ASP A 1 148 ? 27.225 4.725 -4.085 1.00 70.38 148 ASP A C 1
ATOM 1195 O O . ASP A 1 148 ? 26.895 3.656 -3.584 1.00 70.38 148 ASP A O 1
ATOM 1199 N N . PHE A 1 149 ? 27.371 4.879 -5.406 1.00 71.31 149 PHE A N 1
ATOM 1200 C CA . PHE A 1 149 ? 27.159 3.791 -6.357 1.00 71.31 149 PHE A CA 1
ATOM 1201 C C . PHE A 1 149 ? 28.155 2.646 -6.142 1.00 71.31 149 PHE A C 1
ATOM 1203 O O . PHE A 1 149 ? 27.749 1.495 -6.010 1.00 71.31 149 PHE A O 1
ATOM 1210 N N . ILE A 1 150 ? 29.456 2.940 -6.055 1.00 67.19 150 ILE A N 1
ATOM 1211 C CA . ILE A 1 150 ? 30.490 1.913 -5.845 1.00 67.19 150 ILE A CA 1
ATOM 1212 C C . ILE A 1 150 ? 30.291 1.191 -4.505 1.00 67.19 150 ILE A C 1
ATOM 1214 O O . ILE A 1 150 ? 30.409 -0.034 -4.438 1.00 67.19 150 ILE A O 1
ATOM 1218 N N . GLU A 1 151 ? 29.997 1.931 -3.437 1.00 70.44 151 GLU A N 1
ATOM 1219 C CA . GLU A 1 151 ? 29.727 1.379 -2.111 1.00 70.44 151 GLU A CA 1
ATOM 1220 C C . GLU A 1 151 ? 28.472 0.502 -2.122 1.00 70.44 151 GLU A C 1
ATOM 1222 O O . GLU A 1 151 ? 28.510 -0.624 -1.628 1.00 70.44 151 GLU A O 1
ATOM 1227 N N . LEU A 1 152 ? 27.412 0.946 -2.797 1.00 69.56 152 LEU A N 1
ATOM 1228 C CA . LEU A 1 152 ? 26.205 0.163 -3.030 1.00 69.56 152 LEU A CA 1
ATOM 1229 C C . LEU A 1 152 ? 26.494 -1.146 -3.774 1.00 69.56 152 LEU A C 1
ATOM 1231 O O . LEU A 1 152 ? 26.002 -2.197 -3.352 1.00 69.56 152 LEU A O 1
ATO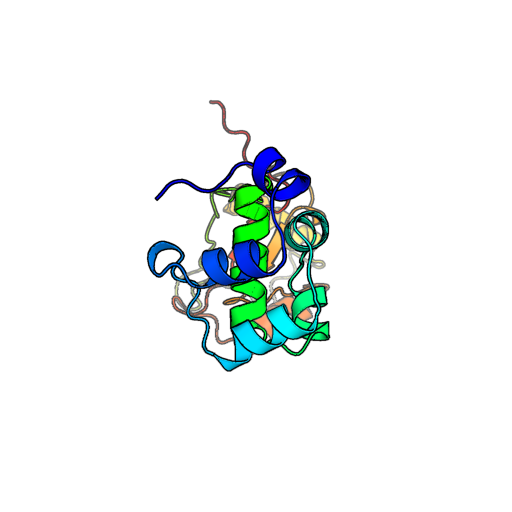M 1235 N N . VAL A 1 153 ? 27.318 -1.116 -4.828 1.00 64.12 153 VAL A N 1
ATOM 1236 C CA . VAL A 1 153 ? 27.704 -2.324 -5.573 1.00 64.12 153 VAL A CA 1
ATOM 1237 C C . VAL A 1 153 ? 28.485 -3.291 -4.680 1.00 64.12 153 VAL A C 1
ATOM 1239 O O . VAL A 1 153 ? 28.191 -4.490 -4.661 1.00 64.12 153 VAL A O 1
ATOM 1242 N N . LYS A 1 154 ? 29.442 -2.775 -3.897 1.00 67.38 154 LYS A N 1
ATOM 1243 C CA . LYS A 1 154 ? 30.282 -3.567 -2.982 1.00 67.38 154 LYS A CA 1
ATOM 1244 C C . LYS A 1 154 ? 29.468 -4.189 -1.837 1.00 67.38 154 LYS A C 1
ATOM 1246 O O . LYS A 1 154 ? 29.621 -5.379 -1.566 1.00 67.38 154 LYS A O 1
ATOM 1251 N N . GLN A 1 155 ? 28.599 -3.414 -1.184 1.00 67.31 155 GLN A N 1
ATOM 1252 C CA . GLN A 1 155 ? 27.814 -3.850 -0.019 1.00 67.31 155 GLN A CA 1
ATOM 1253 C C . GLN A 1 155 ? 26.754 -4.894 -0.379 1.00 67.31 155 GLN A C 1
ATOM 1255 O O . GLN A 1 155 ? 26.539 -5.844 0.372 1.00 67.31 155 GLN A O 1
ATOM 1260 N N . ASN A 1 156 ? 26.104 -4.746 -1.535 1.00 61.47 156 ASN A N 1
ATOM 1261 C CA . ASN A 1 156 ? 24.965 -5.591 -1.894 1.00 61.47 156 ASN A CA 1
ATOM 1262 C C . ASN A 1 156 ? 25.354 -6.870 -2.645 1.00 61.47 156 ASN A C 1
ATOM 1264 O O . ASN A 1 156 ? 24.457 -7.641 -2.998 1.00 61.47 156 ASN A O 1
ATOM 1268 N N . ARG A 1 157 ? 26.662 -7.100 -2.882 1.00 57.91 157 ARG A N 1
ATOM 1269 C CA . ARG A 1 157 ? 27.207 -8.248 -3.639 1.00 57.91 157 ARG A CA 1
ATOM 1270 C C . ARG A 1 157 ? 26.314 -8.589 -4.836 1.00 57.91 157 ARG A C 1
ATOM 1272 O O . ARG A 1 157 ? 25.819 -9.713 -4.950 1.00 57.91 157 ARG A O 1
ATOM 1279 N N . ILE A 1 158 ? 26.028 -7.564 -5.643 1.00 55.25 158 ILE A N 1
ATOM 1280 C CA . ILE A 1 158 ? 25.011 -7.605 -6.698 1.00 55.25 158 ILE A CA 1
ATOM 1281 C C . ILE A 1 158 ? 25.243 -8.846 -7.560 1.00 55.25 158 ILE A C 1
ATOM 1283 O O . ILE A 1 158 ? 26.334 -9.078 -8.081 1.00 55.25 158 ILE A O 1
ATOM 1287 N N . SER A 1 159 ? 24.204 -9.666 -7.657 1.00 49.78 159 SER A N 1
ATOM 1288 C CA . SER A 1 159 ? 24.201 -10.929 -8.390 1.00 49.78 159 SER A CA 1
ATOM 1289 C C . SER A 1 159 ? 22.928 -11.020 -9.220 1.00 49.78 159 SER A C 1
ATOM 1291 O O . SER A 1 159 ? 22.007 -10.225 -9.039 1.00 49.78 159 SER A O 1
ATOM 1293 N N . VAL A 1 160 ? 22.821 -12.036 -10.076 1.00 45.66 160 VAL A N 1
ATOM 1294 C CA . VAL A 1 160 ? 21.600 -12.306 -10.858 1.00 45.66 160 VAL A CA 1
ATOM 1295 C C . VAL A 1 160 ? 20.35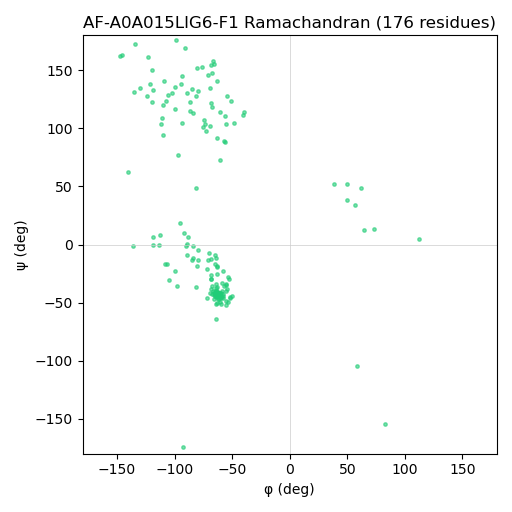2 -12.423 -9.963 1.00 45.66 160 VAL A C 1
ATOM 1297 O O . VAL A 1 160 ? 19.250 -12.095 -10.388 1.00 45.66 160 VAL A O 1
ATOM 1300 N N . ARG A 1 161 ? 20.517 -12.840 -8.698 1.00 46.34 161 ARG A N 1
ATOM 1301 C CA . ARG A 1 161 ? 19.427 -12.964 -7.711 1.00 46.34 161 ARG A CA 1
ATOM 1302 C C . ARG A 1 161 ? 19.174 -11.689 -6.894 1.00 46.34 161 ARG A C 1
ATOM 1304 O O . ARG A 1 161 ? 18.198 -11.641 -6.154 1.00 46.34 161 ARG A O 1
ATOM 1311 N N . ASN A 1 162 ? 20.040 -10.682 -7.005 1.00 51.62 162 ASN A N 1
ATOM 1312 C CA . ASN A 1 162 ? 19.950 -9.403 -6.298 1.00 51.62 162 ASN A CA 1
ATOM 1313 C C . ASN A 1 162 ? 20.364 -8.256 -7.235 1.00 51.62 162 ASN A C 1
ATOM 1315 O O . ASN A 1 162 ? 21.392 -7.611 -7.022 1.00 51.62 162 ASN A O 1
ATOM 1319 N N . SER A 1 163 ? 19.607 -8.078 -8.320 1.00 54.56 163 SER A N 1
ATOM 1320 C CA . SER A 1 163 ? 19.888 -7.086 -9.358 1.00 54.56 163 SER A CA 1
ATOM 1321 C C . SER A 1 163 ? 19.419 -5.686 -8.956 1.00 54.56 163 SER A C 1
ATOM 1323 O O . SER A 1 163 ? 18.439 -5.520 -8.224 1.00 54.56 163 SER A O 1
ATOM 1325 N N . VAL A 1 164 ? 20.098 -4.669 -9.485 1.00 60.44 164 VAL A N 1
ATOM 1326 C CA . VAL A 1 164 ? 19.628 -3.279 -9.441 1.00 60.44 164 VAL A CA 1
ATOM 1327 C C . VAL A 1 164 ? 18.590 -3.099 -10.541 1.00 60.44 164 VAL A C 1
ATOM 1329 O O . VAL A 1 164 ? 18.823 -3.500 -11.673 1.00 60.44 164 VAL A O 1
ATOM 1332 N N . LYS A 1 165 ? 17.448 -2.501 -10.226 1.00 64.38 165 LYS A N 1
ATOM 1333 C CA . LYS A 1 165 ? 16.405 -2.131 -11.183 1.00 64.38 165 LYS A CA 1
ATOM 1334 C C . LYS A 1 165 ? 16.373 -0.616 -11.319 1.00 64.38 165 LYS A C 1
ATOM 1336 O O . LYS A 1 165 ? 16.514 0.083 -10.316 1.00 64.38 165 LYS A O 1
ATOM 1341 N N . ILE A 1 166 ? 16.168 -0.123 -12.536 1.00 60.91 166 ILE A N 1
ATOM 1342 C CA . ILE A 1 166 ? 15.871 1.287 -12.798 1.00 60.91 166 ILE A CA 1
ATOM 1343 C C . ILE A 1 166 ? 14.417 1.342 -13.253 1.00 60.91 166 ILE A C 1
ATOM 1345 O O . ILE A 1 166 ? 14.047 0.679 -14.218 1.00 60.91 166 ILE A O 1
ATOM 1349 N N . LEU A 1 167 ? 13.589 2.074 -12.519 1.00 61.81 167 LEU A N 1
ATOM 1350 C CA . LEU A 1 167 ? 12.164 2.208 -12.790 1.00 61.81 167 LEU A CA 1
ATOM 1351 C C . LEU A 1 167 ? 11.900 3.605 -13.335 1.00 61.81 167 LEU A C 1
ATOM 1353 O O . LEU A 1 167 ? 12.241 4.574 -12.661 1.00 61.81 167 LEU A O 1
ATOM 1357 N N . ASP A 1 168 ? 11.300 3.703 -14.519 1.00 64.06 168 ASP A N 1
ATOM 1358 C CA . ASP A 1 168 ? 10.716 4.956 -14.999 1.00 64.06 168 ASP A CA 1
ATOM 1359 C C . ASP A 1 168 ? 9.422 5.209 -14.221 1.00 64.06 168 ASP A C 1
ATOM 1361 O O . ASP A 1 168 ? 8.413 4.540 -14.423 1.00 64.06 168 ASP A O 1
ATOM 1365 N N . VAL A 1 169 ? 9.469 6.133 -13.269 1.00 62.00 169 VAL A N 1
ATOM 1366 C CA . VAL A 1 169 ? 8.334 6.401 -12.376 1.00 62.00 169 VAL A CA 1
ATOM 1367 C C . VAL A 1 169 ? 7.310 7.351 -12.980 1.00 62.00 169 VAL A C 1
ATOM 1369 O O . VAL A 1 169 ? 6.214 7.470 -12.443 1.00 62.00 169 VAL A O 1
ATOM 1372 N N . ASN A 1 170 ? 7.648 8.008 -14.090 1.00 56.75 170 ASN A N 1
ATOM 1373 C CA . ASN A 1 170 ? 6.800 9.025 -14.705 1.00 56.75 170 ASN A CA 1
ATOM 1374 C C . ASN A 1 170 ? 6.362 8.661 -16.138 1.00 56.75 170 ASN A C 1
ATOM 1376 O O . ASN A 1 170 ? 5.632 9.431 -16.757 1.00 56.75 170 ASN A O 1
ATOM 1380 N N . GLY A 1 171 ? 6.783 7.505 -16.666 1.00 52.28 171 GLY A N 1
ATOM 1381 C CA . GLY A 1 171 ? 6.321 6.947 -17.942 1.00 52.28 171 GLY A CA 1
ATOM 1382 C C . GLY A 1 171 ? 6.851 7.651 -19.196 1.00 52.28 171 GLY A C 1
ATOM 1383 O O . GLY A 1 171 ? 6.338 7.407 -20.291 1.00 52.28 171 GLY A O 1
ATOM 1384 N N . TYR A 1 172 ? 7.864 8.510 -19.063 1.00 50.69 172 TYR A N 1
ATOM 1385 C CA . TYR A 1 172 ? 8.399 9.309 -20.172 1.00 50.69 172 TYR A CA 1
ATOM 1386 C C . TYR A 1 172 ? 9.196 8.490 -21.198 1.00 50.69 172 TYR A C 1
ATOM 1388 O O . TYR A 1 172 ? 9.347 8.941 -22.327 1.00 50.69 172 TYR A O 1
ATOM 1396 N N . GLY A 1 173 ? 9.696 7.307 -20.836 1.00 46.19 173 GLY A N 1
ATOM 1397 C CA . GLY A 1 173 ? 10.439 6.404 -21.719 1.00 46.19 173 GLY A CA 1
ATOM 1398 C C . GLY A 1 173 ? 9.567 5.419 -22.506 1.00 46.19 173 GLY A C 1
ATOM 1399 O O . GLY A 1 173 ? 10.110 4.525 -23.149 1.00 46.19 173 GLY A O 1
ATOM 1400 N N . SER A 1 174 ? 8.234 5.540 -22.442 1.00 44.19 174 SER A N 1
ATOM 1401 C CA . SER A 1 174 ? 7.282 4.637 -23.120 1.00 44.19 174 SER A CA 1
ATOM 1402 C C . SER A 1 174 ? 6.797 5.138 -24.487 1.00 44.19 174 SER A C 1
ATOM 1404 O O . SER A 1 174 ? 5.771 4.687 -24.991 1.00 44.19 174 SER A O 1
ATOM 1406 N N . HIS A 1 175 ? 7.502 6.075 -25.121 1.00 39.44 175 HIS A N 1
ATOM 1407 C CA . HIS A 1 175 ? 7.174 6.505 -26.481 1.00 39.44 175 HIS A CA 1
ATOM 1408 C C . HIS A 1 175 ? 8.045 5.772 -27.496 1.00 39.44 175 HIS A C 1
ATOM 1410 O O . HIS A 1 175 ? 8.992 6.317 -28.048 1.00 39.44 175 HIS A O 1
ATOM 1416 N N . THR A 1 176 ? 7.689 4.516 -27.760 1.00 34.50 176 THR A N 1
ATOM 1417 C CA . THR A 1 176 ? 8.001 3.885 -29.047 1.00 34.50 176 THR A CA 1
ATOM 1418 C C . THR A 1 176 ? 6.705 3.702 -29.826 1.00 34.50 176 THR A C 1
ATOM 1420 O O . THR A 1 176 ? 6.008 2.705 -29.678 1.00 34.50 176 THR A O 1
ATOM 1423 N N . GLU A 1 177 ? 6.399 4.669 -30.688 1.00 28.72 177 GLU A N 1
ATOM 1424 C CA . GLU A 1 177 ? 5.713 4.377 -31.946 1.00 28.72 177 GLU A CA 1
ATOM 1425 C C . GLU A 1 177 ? 6.707 4.637 -33.091 1.00 28.72 177 GLU A C 1
ATOM 1427 O O . GLU A 1 177 ? 6.979 5.786 -33.428 1.00 28.72 177 GLU A O 1
ATOM 1432 N N . LEU A 1 178 ? 7.216 3.512 -33.622 1.00 29.81 178 LEU A N 1
ATOM 1433 C CA . LEU A 1 178 ? 7.959 3.256 -34.874 1.00 29.81 178 LEU A CA 1
ATOM 1434 C C . LEU A 1 178 ? 9.343 3.899 -35.083 1.00 29.81 178 LEU A C 1
ATOM 1436 O O . LEU A 1 178 ? 9.437 5.086 -35.458 1.00 29.81 178 LEU A O 1
#

Secondary structure (DSSP, 8-state):
-PPPPHHHHHHH--HHHHHHHHT-GGG-----HHHHHHHHHTT--HHHHTT--HHHHHHHT--HHHHHHHHHHHHHHTT----------------TTTS----TT-TT-SSHHHHHHHHHHHHT--S-GGGEEEEETTEEE---SHHHHHHHHHHTT-BTTB-EEEEESS-TT-----

Radius of gyration: 22.49 Å; Cα contacts (8 Å, |Δi|>4): 188; chains: 1; bounding box: 66×29×52 Å

pLDDT: mean 72.53, std 20.72, range [28.72, 97.94]

InterPro domains:
  IPR013761 Sterile alpha motif/pointed domain superfamily [G3DSA:1.10.150.50] (8-85)

Nearest PDB structures (foldseek):
  5j8y-assembly2_D  TM=7.991E-01  e=2.886E-02  Drosophila melanogaster
  2e8o-assembly1_A  TM=7.114E-01  e=9.802E-02  Homo sapiens
  3bq7-assembly2_C  TM=8.151E-01  e=2.215E-01  Homo sapiens

Mean predicted aligned error: 16.65 Å

Foldseek 3Di:
DDDDALVCLQPPWFLVNVLVVVPPVVLVLPDDPVLSVLSSVVRAGSVNQLVQALVVSVVSVDDSSSSHSSRVVSCVNVVVPPPPPVQVFLQDFDAPPPPDDCDPPNPQDWWPQSVVVVCCVPRVDDDDPVQKWKDWPHDTDDDGGPVSVVVVCVVQVRHPVTGITITRNPCPSVDDDD

Solvent-accessible surface area (backbone atoms only — not comparable to full-atom values): 10769 Å² total; per-residue (Å²): 136,82,83,70,54,59,67,55,35,55,74,67,36,45,49,67,54,53,55,56,56,73,65,41,72,93,70,71,54,82,69,55,75,64,56,53,46,48,54,60,74,68,63,45,38,25,60,51,49,69,64,50,39,39,68,61,34,38,74,63,68,39,55,71,65,52,16,41,48,53,23,51,51,31,26,56,50,68,66,50,56,69,69,76,66,78,56,82,63,60,73,49,77,56,36,82,88,82,39,91,74,81,50,89,84,53,72,91,50,88,44,53,66,53,52,48,53,51,45,19,74,76,71,67,55,56,87,60,72,89,40,48,45,42,30,47,82,92,42,79,54,91,69,84,37,61,64,52,48,54,49,50,47,65,74,61,63,43,28,91,92,41,34,54,34,53,38,64,78,69,60,75,64,71,81,80,82,131